Protein AF-A0A5B0MHY5-F1 (afdb_monomer)

Sequence (215 aa):
MDPQNVPILTKAEKVIQICDAIHHLQMTPKKFINAFLTNADPQIAYKRRFWGTSTGWSSTHGIIQAVKAEVARTRDGADRWGQLIENESVEILLSQSPPRGNFPLGSFHSSRTVQPSFFDPKAVSERDKALTKNHMPFLFNLIKRMLVRVEAPNELDEDGPVEPTIADPEQDHILNMDNVTYVADRNSAFSIQIHKACFSFGFVQVEANHQQPVS

pLDDT: mean 75.69, std 24.14, range [30.67, 97.88]

Organism: NCBI:txid56615

Structure (mmCIF, N/CA/C/O backbone):
data_AF-A0A5B0MHY5-F1
#
_entry.id   AF-A0A5B0MHY5-F1
#
loop_
_atom_site.group_PDB
_atom_site.id
_atom_site.type_symbol
_atom_site.label_atom_id
_atom_site.label_alt_id
_atom_site.label_comp_id
_atom_site.label_asym_id
_atom_site.label_entity_id
_atom_site.label_seq_id
_atom_site.pdbx_PDB_ins_code
_atom_site.Cartn_x
_atom_site.Cartn_y
_atom_site.Cartn_z
_atom_site.occupancy
_atom_site.B_iso_or_equiv
_atom_site.auth_seq_id
_atom_site.auth_comp_id
_atom_site.auth_asym_id
_atom_site.auth_atom_id
_atom_site.pdbx_PDB_model_num
ATOM 1 N N . MET A 1 1 ? -43.015 21.346 18.274 1.00 42.78 1 MET A N 1
ATOM 2 C CA . MET A 1 1 ? -41.877 20.412 18.372 1.00 42.78 1 MET A CA 1
ATOM 3 C C . MET A 1 1 ? -40.656 21.178 17.919 1.00 42.78 1 MET A C 1
ATOM 5 O O . MET A 1 1 ? -40.655 21.662 16.796 1.00 42.78 1 MET A O 1
ATOM 9 N N . ASP A 1 2 ? -39.729 21.403 18.841 1.00 36.72 2 ASP A N 1
ATOM 10 C CA . ASP A 1 2 ? -38.559 22.264 18.658 1.00 36.72 2 ASP A CA 1
ATOM 11 C C . ASP A 1 2 ? -37.582 21.644 17.639 1.00 36.72 2 ASP A C 1
ATOM 13 O O . ASP A 1 2 ? -37.350 20.428 17.703 1.00 36.72 2 ASP A O 1
ATOM 17 N N . PRO A 1 3 ? -37.005 22.404 16.693 1.00 49.47 3 PRO A N 1
ATOM 18 C CA . PRO A 1 3 ? -36.058 21.859 15.741 1.00 49.47 3 PRO A CA 1
ATOM 19 C C . PRO A 1 3 ? -34.705 21.644 16.431 1.00 49.47 3 PRO A C 1
ATOM 21 O O . PRO A 1 3 ? -33.900 22.554 16.580 1.00 49.47 3 PRO A O 1
ATOM 24 N N . GLN A 1 4 ? -34.449 20.383 16.775 1.00 51.78 4 GLN A N 1
ATOM 25 C CA . GLN A 1 4 ? -33.119 19.770 16.756 1.00 51.78 4 GLN A CA 1
ATOM 26 C C . GLN A 1 4 ? -32.087 20.289 17.771 1.00 51.78 4 GLN A C 1
ATOM 28 O O . GLN A 1 4 ? -31.016 20.778 17.419 1.00 51.78 4 GLN A O 1
ATOM 33 N N . ASN A 1 5 ? -32.321 19.971 19.043 1.00 55.66 5 ASN A N 1
ATOM 34 C CA . ASN A 1 5 ? -31.232 19.692 19.980 1.00 55.66 5 ASN A CA 1
ATOM 35 C C . ASN A 1 5 ? -30.630 18.307 19.654 1.00 55.66 5 ASN A C 1
ATOM 37 O O . ASN A 1 5 ? -30.902 17.324 20.342 1.00 55.66 5 ASN A O 1
ATOM 41 N N . VAL A 1 6 ? -29.900 18.187 18.538 1.00 63.22 6 VAL A N 1
ATOM 42 C CA . VAL A 1 6 ? -29.117 16.974 18.255 1.00 63.22 6 VAL A CA 1
ATOM 43 C C . VAL A 1 6 ? -27.929 16.984 19.217 1.00 63.22 6 VAL A C 1
ATOM 45 O O . VAL A 1 6 ? -27.140 17.931 19.160 1.00 63.22 6 VAL A O 1
ATOM 48 N N . PRO A 1 7 ? -27.764 15.973 20.089 1.00 72.44 7 PRO A N 1
ATOM 49 C CA . PRO A 1 7 ? -26.628 15.921 20.997 1.00 72.44 7 PRO A CA 1
ATOM 50 C C . PRO A 1 7 ? -25.321 16.021 20.208 1.00 72.44 7 PRO A C 1
ATOM 52 O O . PRO A 1 7 ? -25.081 15.237 19.283 1.00 72.44 7 PRO A O 1
ATOM 55 N N . ILE A 1 8 ? -24.472 16.990 20.558 1.00 82.12 8 ILE A N 1
ATOM 56 C CA . ILE A 1 8 ? -23.132 17.102 19.979 1.00 82.12 8 ILE A CA 1
ATOM 57 C C . ILE A 1 8 ? -22.302 15.950 20.542 1.00 82.12 8 ILE A C 1
ATOM 59 O O . ILE A 1 8 ? -21.682 16.063 21.593 1.00 82.12 8 ILE A O 1
ATOM 63 N N . LEU A 1 9 ? -22.317 14.823 19.836 1.00 87.12 9 LEU A N 1
ATOM 64 C CA . LEU A 1 9 ? -21.518 13.658 20.190 1.00 87.12 9 LEU A CA 1
ATOM 65 C C . LEU A 1 9 ? -20.032 13.962 19.988 1.00 87.12 9 LEU A C 1
ATOM 67 O O . LEU A 1 9 ? -19.601 14.412 18.914 1.00 87.12 9 LEU A O 1
ATOM 71 N N . THR A 1 10 ? -19.237 13.638 21.000 1.00 94.81 10 THR A N 1
ATOM 72 C CA . THR A 1 10 ? -17.782 13.567 20.907 1.00 94.81 10 THR A CA 1
ATOM 73 C C . THR A 1 10 ? -17.363 12.520 19.871 1.00 94.81 10 THR A C 1
ATOM 75 O O . THR A 1 10 ? -18.120 11.629 19.475 1.00 94.81 10 THR A O 1
ATOM 78 N N . LYS A 1 11 ? -16.109 12.594 19.412 1.00 92.25 11 LYS A N 1
ATOM 79 C CA . LYS A 1 11 ? -15.563 11.598 18.477 1.00 92.25 11 LYS A CA 1
ATOM 80 C C . LYS A 1 11 ? -15.622 10.178 19.056 1.00 92.25 11 LYS A C 1
ATOM 82 O O . LYS A 1 11 ? -15.919 9.248 18.314 1.00 92.25 11 LYS A O 1
ATOM 87 N N . ALA A 1 12 ? -15.355 10.024 20.353 1.00 94.94 12 ALA A N 1
ATOM 88 C CA . ALA A 1 12 ? -15.387 8.731 21.028 1.00 94.94 12 ALA A CA 1
ATOM 89 C C . ALA A 1 12 ? -16.802 8.139 21.036 1.00 94.94 12 ALA A C 1
ATOM 91 O O . ALA A 1 12 ? -16.979 6.997 20.624 1.00 94.94 12 ALA A O 1
ATOM 92 N N . GLU A 1 13 ? -17.813 8.931 21.396 1.00 96.38 13 GLU A N 1
ATOM 93 C CA . GLU A 1 13 ? -19.206 8.466 21.421 1.00 96.38 13 GLU A CA 1
ATOM 94 C C . GLU A 1 13 ? -19.704 8.076 20.026 1.00 96.38 13 GLU A C 1
ATOM 96 O O . GLU A 1 13 ? -20.357 7.047 19.877 1.00 96.38 13 GLU A O 1
ATOM 101 N N . LYS A 1 14 ? -19.332 8.831 18.980 1.00 95.81 14 LYS A N 1
ATOM 102 C CA . LYS A 1 14 ? -19.642 8.455 17.588 1.00 95.81 14 LYS A CA 1
ATOM 103 C C . LYS A 1 14 ? -19.038 7.101 17.215 1.00 95.81 14 LYS A C 1
ATOM 105 O O . LYS A 1 14 ? -19.706 6.289 16.585 1.00 95.81 14 LYS A O 1
ATOM 110 N N . VAL A 1 15 ? -17.778 6.859 17.583 1.00 96.19 15 VAL A N 1
ATOM 111 C CA . VAL A 1 15 ? -17.099 5.585 17.296 1.00 96.19 15 VAL A CA 1
ATOM 112 C C . VAL A 1 15 ? -17.746 4.437 18.068 1.00 96.19 15 VAL A C 1
ATOM 114 O O . VAL A 1 15 ? -17.985 3.391 17.472 1.00 96.19 15 VAL A O 1
ATOM 117 N N . ILE A 1 16 ? -18.077 4.637 19.347 1.00 96.69 16 ILE A N 1
ATOM 118 C CA . ILE A 1 16 ? -18.764 3.635 20.176 1.00 96.69 16 ILE A CA 1
ATOM 119 C C . ILE A 1 16 ? -20.112 3.265 19.551 1.00 96.69 16 ILE A C 1
ATOM 121 O O . ILE A 1 16 ? -20.336 2.093 19.274 1.00 96.69 16 ILE A O 1
ATOM 125 N N . GLN A 1 17 ? -20.944 4.248 19.192 1.00 96.75 17 GLN A N 1
ATOM 126 C CA . GLN A 1 17 ? -22.241 3.981 18.556 1.00 96.75 17 GLN A CA 1
ATOM 127 C C . GLN A 1 17 ? -22.116 3.209 17.234 1.00 96.75 17 GLN A C 1
ATOM 129 O O . GLN A 1 17 ? -22.929 2.333 16.943 1.00 96.75 17 GLN A O 1
ATOM 134 N N . ILE A 1 18 ? -21.094 3.505 16.423 1.00 96.75 18 ILE A N 1
ATOM 135 C CA . ILE A 1 18 ? -20.828 2.752 15.188 1.00 96.75 18 ILE A CA 1
ATOM 136 C C . ILE A 1 18 ? -20.417 1.310 15.512 1.00 96.75 18 ILE A C 1
ATOM 138 O O . ILE A 1 18 ? -20.892 0.381 14.860 1.00 96.75 18 ILE A O 1
ATOM 142 N N . CYS A 1 19 ? -19.552 1.106 16.508 1.00 97.06 19 CYS A N 1
ATOM 143 C CA . CYS A 1 19 ? -19.157 -0.227 16.957 1.00 97.06 19 CYS A CA 1
ATOM 144 C C . CYS A 1 19 ? -20.355 -1.030 17.480 1.00 97.06 19 CYS A C 1
ATOM 146 O O . CYS A 1 19 ? -20.483 -2.201 17.125 1.00 97.06 19 CYS A O 1
ATOM 148 N N . ASP A 1 20 ? -21.250 -0.400 18.239 1.00 97.50 20 ASP A N 1
ATOM 149 C CA . ASP A 1 20 ? -22.471 -1.028 18.745 1.00 97.50 20 ASP A CA 1
ATOM 150 C C . ASP A 1 20 ? -23.390 -1.435 17.588 1.00 97.50 20 ASP A C 1
ATOM 152 O O . ASP A 1 20 ? -23.856 -2.572 17.532 1.00 97.50 20 ASP A O 1
ATOM 156 N N . ALA A 1 21 ? -23.579 -0.562 16.593 1.00 97.81 21 ALA A N 1
ATOM 157 C CA . ALA A 1 21 ? -24.349 -0.888 15.394 1.00 97.81 21 ALA A CA 1
ATOM 158 C C . ALA A 1 21 ? -23.740 -2.066 14.607 1.00 97.81 21 ALA A C 1
ATOM 160 O O . ALA A 1 21 ? -24.462 -2.973 14.191 1.00 97.81 21 ALA A O 1
ATOM 161 N N . ILE A 1 22 ? -22.412 -2.095 14.438 1.00 97.56 22 ILE A N 1
ATOM 162 C CA . ILE A 1 22 ? -21.692 -3.220 13.813 1.00 97.56 22 ILE A CA 1
ATOM 163 C C . ILE A 1 22 ? -21.923 -4.512 14.609 1.00 97.56 22 ILE A C 1
ATOM 165 O O . ILE A 1 22 ? -22.160 -5.567 14.015 1.00 97.56 22 ILE A O 1
ATOM 169 N N . HIS A 1 23 ? -21.880 -4.433 15.939 1.00 96.75 23 HIS A N 1
ATOM 170 C CA . HIS A 1 23 ? -22.085 -5.577 16.819 1.00 96.75 23 HIS A CA 1
ATOM 171 C C . HIS A 1 23 ? -23.524 -6.106 16.761 1.00 96.75 23 HIS A C 1
ATOM 173 O O . HIS A 1 23 ? -23.725 -7.313 16.634 1.00 96.75 23 HIS A O 1
ATOM 179 N N . HIS A 1 24 ? -24.527 -5.223 16.760 1.00 97.69 24 HIS A N 1
ATOM 180 C CA . HIS A 1 24 ? -25.936 -5.597 16.597 1.00 97.69 24 HIS A CA 1
ATOM 181 C C . HIS A 1 24 ? -26.207 -6.315 15.268 1.00 97.69 24 HIS A C 1
ATOM 183 O O . HIS A 1 24 ? -27.053 -7.206 15.213 1.00 97.69 24 HIS A O 1
ATOM 189 N N . LEU A 1 25 ? -25.444 -5.992 14.219 1.00 97.38 25 LEU A N 1
ATOM 190 C CA . LEU A 1 25 ? -25.463 -6.686 12.927 1.00 97.38 25 LEU A CA 1
ATOM 191 C C . LEU A 1 25 ? -24.625 -7.981 12.910 1.00 97.38 25 LEU A C 1
ATOM 193 O O . LEU A 1 25 ? -24.360 -8.524 11.839 1.00 97.38 25 LEU A O 1
ATOM 197 N N . GLN A 1 26 ? -24.201 -8.489 14.073 1.00 96.75 26 GLN A N 1
ATOM 198 C CA . GLN A 1 26 ? -23.402 -9.714 14.229 1.00 96.75 26 GLN A CA 1
ATOM 199 C C . GLN A 1 26 ? -22.047 -9.663 13.497 1.00 96.75 26 GLN A C 1
ATOM 201 O O . GLN A 1 26 ? -21.484 -10.684 13.088 1.00 96.75 26 GLN A O 1
ATOM 206 N N . MET A 1 27 ? -21.487 -8.461 13.339 1.00 97.06 27 MET A N 1
ATOM 207 C CA . MET A 1 27 ? -20.167 -8.242 12.757 1.00 97.06 27 MET A CA 1
ATOM 208 C C . MET A 1 27 ? -19.166 -7.778 13.820 1.00 97.06 27 MET A C 1
ATOM 210 O O . MET A 1 27 ? -19.513 -7.322 14.906 1.00 97.06 27 MET A O 1
ATOM 214 N N . THR A 1 28 ? -17.879 -7.889 13.493 1.00 96.56 28 THR A N 1
ATOM 215 C CA . THR A 1 28 ? -16.803 -7.222 14.237 1.00 96.56 28 THR A CA 1
ATOM 216 C C . THR A 1 28 ? -16.276 -6.049 13.412 1.00 96.56 28 THR A C 1
ATOM 218 O O . THR A 1 28 ? -16.392 -6.089 12.182 1.00 96.56 28 THR A O 1
ATOM 221 N N . PRO A 1 29 ? -15.622 -5.041 14.021 1.00 96.06 29 PRO A N 1
ATOM 222 C CA . PRO A 1 29 ? -15.024 -3.939 13.267 1.00 96.06 29 PRO A CA 1
ATOM 223 C C . PRO A 1 29 ? -14.077 -4.409 12.150 1.00 96.06 29 PRO A C 1
ATOM 225 O O . PRO A 1 29 ? -14.146 -3.908 11.031 1.00 96.06 29 PRO A O 1
ATOM 228 N N . LYS A 1 30 ? -13.257 -5.443 12.402 1.00 95.81 30 LYS A N 1
ATOM 229 C CA . LYS A 1 30 ? -12.376 -6.037 11.378 1.00 95.81 30 LYS A CA 1
ATOM 230 C C . LYS A 1 30 ? -13.166 -6.673 10.227 1.00 95.81 30 LYS A C 1
ATOM 232 O O . LYS A 1 30 ? -12.836 -6.434 9.069 1.00 95.81 30 LYS A O 1
ATOM 237 N N . LYS A 1 31 ? -14.222 -7.447 10.527 1.00 97.38 31 LYS A N 1
ATOM 238 C CA . LYS A 1 31 ? -15.094 -8.044 9.495 1.00 97.38 31 LYS A CA 1
ATOM 239 C C . LYS A 1 31 ? -15.781 -6.964 8.659 1.00 97.38 31 LYS A C 1
ATOM 241 O O . LYS A 1 31 ? -15.842 -7.100 7.441 1.00 97.38 31 LYS A O 1
ATOM 246 N N . PHE A 1 32 ? -16.258 -5.897 9.301 1.00 97.12 32 PHE A N 1
ATOM 247 C CA . PHE A 1 32 ? -16.869 -4.760 8.618 1.00 97.12 32 PHE A CA 1
ATOM 248 C C . PHE A 1 32 ? -15.881 -4.072 7.671 1.00 97.12 32 PHE A C 1
ATOM 250 O O . PHE A 1 32 ? -16.195 -3.925 6.495 1.00 97.12 32 PHE A O 1
ATOM 257 N N . ILE A 1 33 ? -14.680 -3.712 8.142 1.00 96.06 33 ILE A N 1
ATOM 258 C CA . ILE A 1 33 ? -13.659 -3.056 7.306 1.00 96.06 33 ILE A CA 1
ATOM 259 C C . ILE A 1 33 ? -13.300 -3.939 6.105 1.00 96.06 33 ILE A C 1
ATOM 261 O O . ILE A 1 33 ? -13.298 -3.456 4.974 1.00 96.06 33 ILE A O 1
ATOM 265 N N . ASN A 1 34 ? -13.064 -5.237 6.324 1.00 96.69 34 ASN A N 1
ATOM 266 C CA . ASN A 1 34 ? -12.751 -6.164 5.238 1.00 96.69 34 ASN A CA 1
ATOM 267 C C . ASN A 1 34 ? -13.885 -6.240 4.201 1.00 96.69 34 ASN A C 1
ATOM 269 O O . ASN A 1 34 ? -13.635 -6.125 3.003 1.00 96.69 34 ASN A O 1
ATOM 273 N N . ALA A 1 35 ? -15.138 -6.374 4.648 1.00 96.56 35 ALA A N 1
ATOM 274 C CA . ALA A 1 35 ? -16.298 -6.395 3.759 1.00 96.56 35 ALA A CA 1
ATOM 275 C C . ALA A 1 35 ? -16.476 -5.063 3.011 1.00 96.56 35 ALA A C 1
ATOM 277 O O . ALA A 1 35 ? -16.726 -5.062 1.809 1.00 96.56 35 ALA A O 1
ATOM 278 N N . PHE A 1 36 ? -16.292 -3.925 3.683 1.00 96.19 36 PHE A N 1
ATOM 279 C CA . PHE A 1 36 ? -16.394 -2.599 3.071 1.00 96.19 36 PHE A CA 1
ATOM 280 C C . PHE A 1 36 ? -15.374 -2.401 1.935 1.00 96.19 36 PHE A C 1
ATOM 282 O O . PHE A 1 36 ? -15.699 -1.816 0.897 1.00 96.19 36 PHE A O 1
ATOM 289 N N . LEU A 1 37 ? -14.156 -2.923 2.103 1.00 95.69 37 LEU A N 1
ATOM 290 C CA . LEU A 1 37 ? -13.075 -2.787 1.124 1.00 95.69 37 LEU A CA 1
ATOM 291 C C . LEU A 1 37 ? -13.165 -3.772 -0.046 1.00 95.69 37 LEU A C 1
ATOM 293 O O . LEU A 1 37 ? -12.735 -3.431 -1.145 1.00 95.69 37 LEU A O 1
ATOM 297 N N . THR A 1 38 ? -13.746 -4.955 0.160 1.00 96.12 38 THR A N 1
ATOM 298 C CA . THR A 1 38 ? -13.718 -6.049 -0.831 1.00 96.12 38 THR A CA 1
ATOM 299 C C . THR A 1 38 ? -15.051 -6.294 -1.544 1.00 96.12 38 THR A C 1
ATOM 301 O O . THR A 1 38 ? -15.058 -6.838 -2.644 1.00 96.12 38 THR A O 1
ATOM 304 N N . ASN A 1 39 ? -16.188 -5.882 -0.972 1.00 95.94 39 ASN A N 1
ATOM 305 C CA . ASN A 1 39 ? -17.508 -6.208 -1.520 1.00 95.94 39 ASN A CA 1
ATOM 306 C C . ASN A 1 39 ? -17.798 -5.467 -2.843 1.00 95.94 39 ASN A C 1
ATOM 308 O O . ASN A 1 39 ? -17.655 -4.247 -2.930 1.00 95.94 39 ASN A O 1
ATOM 312 N N . ALA A 1 40 ? -18.233 -6.187 -3.878 1.00 95.12 40 ALA A N 1
ATOM 313 C CA . ALA A 1 40 ? -18.484 -5.646 -5.216 1.00 95.12 40 ALA A CA 1
ATOM 314 C C . ALA A 1 40 ? -19.815 -4.876 -5.375 1.00 95.12 40 ALA A C 1
ATOM 316 O O . ALA A 1 40 ? -20.053 -4.322 -6.445 1.00 95.12 40 ALA A O 1
ATOM 317 N N . ASP A 1 41 ? -20.662 -4.811 -4.341 1.00 97.88 41 ASP A N 1
ATOM 318 C CA . ASP A 1 41 ? -21.927 -4.072 -4.371 1.00 97.88 41 ASP A CA 1
ATOM 319 C C . ASP A 1 41 ? -21.715 -2.608 -4.825 1.00 97.88 41 ASP A C 1
ATOM 321 O O . ASP A 1 41 ? -20.840 -1.922 -4.277 1.00 97.88 41 ASP A O 1
ATOM 325 N N . PRO A 1 42 ? -22.503 -2.093 -5.792 1.00 97.06 42 PRO A N 1
ATOM 326 C CA . PRO A 1 42 ? -22.299 -0.760 -6.355 1.00 97.06 42 PRO A CA 1
ATOM 327 C C . PRO A 1 42 ? -22.350 0.379 -5.331 1.00 97.06 42 PRO A C 1
ATOM 329 O O . PRO A 1 42 ? -21.601 1.348 -5.462 1.00 97.06 42 PRO A O 1
ATOM 332 N N . GLN A 1 43 ? -23.190 0.281 -4.296 1.00 96.81 43 GLN A N 1
ATOM 333 C CA . GLN A 1 43 ? -23.295 1.314 -3.261 1.00 96.81 43 GLN A CA 1
ATOM 334 C C . GLN A 1 43 ? -22.046 1.330 -2.378 1.00 96.81 43 GLN A C 1
ATOM 336 O O . GLN A 1 43 ? -21.556 2.400 -2.004 1.00 96.81 43 GLN A O 1
ATOM 341 N N . ILE A 1 44 ? -21.496 0.155 -2.070 1.00 95.81 44 ILE A N 1
ATOM 342 C CA . ILE A 1 44 ? -20.256 0.031 -1.296 1.00 95.81 44 ILE A CA 1
ATOM 343 C C . ILE A 1 44 ? -19.057 0.468 -2.149 1.00 95.81 44 ILE A C 1
ATOM 345 O O . ILE A 1 44 ? -18.242 1.276 -1.695 1.00 95.81 44 ILE A O 1
ATOM 349 N N . ALA A 1 45 ? -18.985 0.022 -3.407 1.00 95.19 45 ALA A N 1
ATOM 350 C CA . ALA A 1 45 ? -17.954 0.422 -4.364 1.00 95.19 45 ALA A CA 1
ATOM 351 C C . ALA A 1 45 ? -17.911 1.942 -4.546 1.00 95.19 45 ALA A C 1
ATOM 353 O O . ALA A 1 45 ? -16.846 2.558 -4.447 1.00 95.19 45 ALA A O 1
ATOM 354 N N . TYR A 1 46 ? -19.081 2.565 -4.698 1.00 95.56 46 TYR A N 1
ATOM 355 C CA . TYR A 1 46 ? -19.211 4.014 -4.778 1.00 95.56 46 TYR A CA 1
ATOM 356 C C . TYR A 1 46 ? -18.658 4.712 -3.528 1.00 95.56 46 TYR A C 1
ATOM 358 O O . TYR A 1 46 ? -17.976 5.726 -3.661 1.00 95.56 46 TYR A O 1
ATOM 366 N N . LYS A 1 47 ? -18.887 4.183 -2.318 1.00 93.38 47 LYS A N 1
ATOM 367 C CA . LYS A 1 47 ? -18.371 4.775 -1.067 1.00 93.38 47 LYS A CA 1
ATOM 368 C C . LYS A 1 47 ? -16.850 4.656 -0.921 1.00 93.38 47 LYS A C 1
ATOM 370 O O . LYS A 1 47 ? -16.239 5.566 -0.365 1.00 93.38 47 LYS A O 1
ATOM 375 N N . ARG A 1 48 ? -16.219 3.593 -1.436 1.00 93.94 48 ARG A N 1
ATOM 376 C CA . ARG A 1 48 ? -14.750 3.420 -1.380 1.00 93.94 48 ARG A CA 1
ATOM 377 C C . ARG A 1 48 ? -13.986 3.987 -2.581 1.00 93.94 48 ARG A C 1
ATOM 379 O O . ARG A 1 48 ? -12.760 3.985 -2.567 1.00 93.94 48 ARG A O 1
ATOM 386 N N . ARG A 1 49 ? -14.674 4.508 -3.604 1.00 94.44 49 ARG A N 1
ATOM 387 C CA . ARG A 1 49 ? -14.070 4.918 -4.890 1.00 94.44 49 ARG A CA 1
ATOM 388 C C . ARG A 1 49 ? -12.897 5.898 -4.791 1.00 94.44 49 ARG A C 1
ATOM 390 O O . ARG A 1 49 ? -12.076 5.956 -5.696 1.00 94.44 49 ARG A O 1
ATOM 397 N N . PHE A 1 50 ? -12.814 6.670 -3.707 1.00 93.25 50 PHE A N 1
ATOM 398 C CA . PHE A 1 50 ? -11.768 7.674 -3.524 1.00 93.25 50 PHE A CA 1
ATOM 399 C C . PHE A 1 50 ? -10.507 7.165 -2.813 1.00 93.25 50 PHE A C 1
ATOM 401 O O . PHE A 1 50 ? -9.520 7.896 -2.801 1.00 93.25 50 PHE A O 1
ATOM 408 N N . TRP A 1 51 ? -10.487 5.936 -2.279 1.00 94.12 51 TRP A N 1
ATOM 409 C CA . TRP A 1 51 ? -9.364 5.423 -1.474 1.00 94.12 51 TRP A CA 1
ATOM 410 C C . TRP A 1 51 ? -8.013 5.464 -2.214 1.00 94.12 51 TRP A C 1
ATOM 412 O O . TRP A 1 51 ? -6.999 5.841 -1.6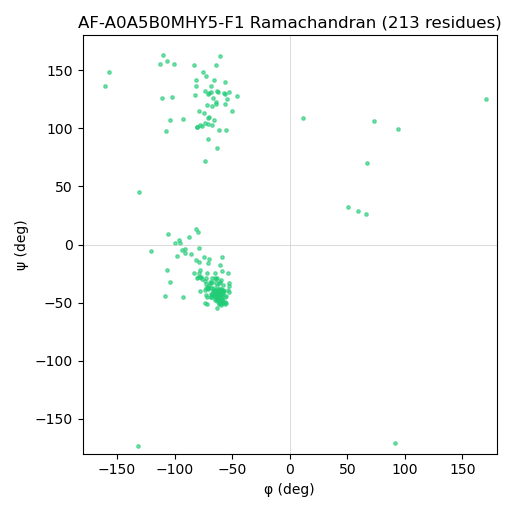36 1.00 94.12 51 TRP A O 1
ATOM 422 N N . GLY A 1 52 ? -8.006 5.136 -3.512 1.00 92.44 52 GLY A N 1
ATOM 423 C CA . GLY A 1 52 ? -6.802 5.152 -4.358 1.00 92.44 52 GLY A CA 1
ATOM 424 C C . GLY A 1 52 ? -6.601 6.427 -5.187 1.00 92.44 52 GLY A C 1
ATOM 425 O O . GLY A 1 52 ? -5.695 6.480 -6.010 1.00 92.44 52 GLY A O 1
ATOM 426 N N . THR A 1 53 ? -7.458 7.440 -5.032 1.00 95.31 53 THR A N 1
ATOM 427 C CA . THR A 1 53 ? -7.363 8.683 -5.825 1.00 95.31 53 THR A CA 1
ATOM 428 C C . THR A 1 53 ? -6.355 9.648 -5.218 1.00 95.31 53 THR A C 1
ATOM 430 O O . THR A 1 53 ? -6.161 9.641 -4.008 1.00 95.31 53 THR A O 1
ATOM 433 N N . SER A 1 54 ? -5.769 10.544 -6.015 1.00 92.88 54 SER A N 1
ATOM 434 C CA . SER A 1 54 ? -4.827 11.558 -5.508 1.00 92.88 54 SER A CA 1
ATOM 435 C C . SER A 1 54 ? -5.407 12.392 -4.357 1.00 92.88 54 SER A C 1
ATOM 437 O O . SER A 1 54 ? -4.721 12.648 -3.372 1.00 92.88 54 SER A O 1
ATOM 439 N N . THR A 1 55 ? -6.690 12.756 -4.436 1.00 91.81 55 THR A N 1
ATOM 440 C CA . THR A 1 55 ? -7.397 13.522 -3.398 1.00 91.81 55 THR A CA 1
ATOM 441 C C . THR A 1 55 ? -7.725 12.705 -2.147 1.00 91.81 55 THR A C 1
ATOM 443 O O . THR A 1 55 ? -7.780 13.264 -1.056 1.00 91.81 55 THR A O 1
ATOM 446 N N . GLY A 1 56 ? -7.967 11.396 -2.281 1.00 93.94 56 GLY A N 1
ATOM 447 C CA . GLY A 1 56 ? -8.317 10.516 -1.156 1.00 93.94 56 GLY A CA 1
ATOM 448 C C . GLY A 1 56 ? -7.145 9.716 -0.579 1.00 93.94 56 GLY A C 1
ATOM 449 O O . GLY A 1 56 ? -7.272 9.121 0.492 1.00 93.94 56 GLY A O 1
ATOM 450 N N . TRP A 1 57 ? -5.991 9.717 -1.246 1.00 95.50 57 TRP A N 1
ATOM 451 C CA . TRP A 1 57 ? -4.818 8.961 -0.819 1.00 95.50 57 TRP A CA 1
ATOM 452 C C . TRP A 1 57 ? -4.303 9.425 0.542 1.00 95.50 57 TRP A C 1
ATOM 454 O O . TRP A 1 57 ? -3.999 8.590 1.385 1.00 95.50 57 TRP A O 1
ATOM 464 N N . SER A 1 58 ? -4.259 10.734 0.808 1.00 95.12 58 SER A N 1
ATOM 465 C CA . SER A 1 58 ? -3.729 11.263 2.074 1.00 95.12 58 SER A CA 1
ATOM 466 C C . SER A 1 58 ? -4.504 10.767 3.301 1.00 95.12 58 SER A C 1
ATOM 468 O O . SER A 1 58 ? -3.900 10.386 4.303 1.00 95.12 58 SER A O 1
ATOM 470 N N . SER A 1 59 ? -5.838 10.718 3.231 1.00 95.12 59 SER A N 1
ATOM 471 C CA . SER A 1 59 ? -6.663 10.188 4.325 1.00 95.12 59 SER A CA 1
ATOM 472 C C . SER A 1 59 ? -6.570 8.664 4.423 1.00 95.12 59 SER A C 1
ATOM 474 O O . SER A 1 59 ? -6.482 8.128 5.527 1.00 95.12 59 SER A O 1
ATOM 476 N N . THR A 1 60 ? -6.501 7.969 3.285 1.00 96.56 60 THR A N 1
ATOM 477 C CA . THR A 1 60 ? -6.278 6.514 3.229 1.00 96.56 60 THR A CA 1
ATOM 478 C C . THR A 1 60 ? -4.929 6.128 3.835 1.00 96.56 60 THR A C 1
ATOM 480 O O . THR A 1 60 ? -4.850 5.205 4.643 1.00 96.56 60 THR A O 1
ATOM 483 N N . HIS A 1 61 ? -3.875 6.889 3.537 1.00 96.19 61 HIS A N 1
ATOM 484 C CA . HIS A 1 61 ? -2.559 6.735 4.144 1.00 96.19 61 HIS A CA 1
ATOM 485 C C . HIS A 1 61 ? -2.622 6.903 5.666 1.00 96.19 61 HIS A C 1
ATOM 487 O O . HIS A 1 61 ? -2.022 6.114 6.392 1.00 96.19 61 HIS A O 1
ATOM 493 N N . GLY A 1 62 ? -3.403 7.869 6.163 1.00 97.56 62 GLY A N 1
ATOM 494 C CA . GLY A 1 62 ? -3.658 8.032 7.596 1.00 97.56 62 GLY A CA 1
ATOM 495 C C . GLY A 1 62 ? -4.279 6.789 8.247 1.00 97.56 62 GLY A C 1
ATOM 496 O O . GLY A 1 62 ? -3.864 6.400 9.337 1.00 97.56 62 GLY A O 1
ATOM 497 N N . ILE A 1 63 ? -5.216 6.119 7.565 1.00 96.56 63 ILE A N 1
ATOM 498 C CA . ILE A 1 63 ? -5.799 4.850 8.036 1.00 96.56 63 ILE A CA 1
ATOM 499 C C . ILE A 1 63 ? -4.733 3.747 8.071 1.00 96.56 63 ILE A C 1
ATOM 501 O O . ILE A 1 63 ? -4.617 3.055 9.079 1.00 96.56 63 ILE A O 1
ATOM 505 N N . ILE A 1 64 ? -3.923 3.606 7.016 1.00 97.25 64 ILE A N 1
ATOM 506 C CA . ILE A 1 64 ? -2.844 2.603 6.953 1.00 97.25 64 ILE A CA 1
ATOM 507 C C . ILE A 1 64 ? -1.833 2.816 8.091 1.00 97.25 64 ILE A C 1
ATOM 509 O O . ILE A 1 64 ? -1.436 1.852 8.744 1.00 97.25 64 ILE A O 1
ATOM 513 N N . GLN A 1 65 ? -1.458 4.065 8.387 1.00 97.62 65 GLN A N 1
ATOM 514 C CA . GLN A 1 65 ? -0.566 4.383 9.509 1.00 97.62 65 GLN A CA 1
ATOM 515 C C . GLN A 1 65 ? -1.201 4.073 10.868 1.00 97.62 65 GLN A C 1
ATOM 517 O O . GLN A 1 65 ? -0.520 3.549 11.745 1.00 97.62 65 GLN A O 1
ATOM 522 N N . ALA A 1 66 ? -2.497 4.345 11.046 1.00 97.56 66 ALA A N 1
ATOM 523 C CA . ALA A 1 66 ? -3.207 3.982 12.272 1.00 97.56 66 ALA A CA 1
ATOM 524 C C . ALA A 1 66 ? -3.259 2.456 12.467 1.00 97.56 66 ALA A C 1
ATOM 526 O O . ALA A 1 66 ? -3.032 1.970 13.573 1.00 97.56 66 ALA A O 1
ATOM 527 N N . VAL A 1 67 ? -3.481 1.693 11.389 1.00 96.81 67 VAL A N 1
ATOM 528 C CA . VAL A 1 67 ? -3.417 0.223 11.414 1.00 96.81 67 VAL A CA 1
ATOM 529 C C . VAL A 1 67 ? -2.013 -0.253 11.777 1.00 96.81 67 VAL A C 1
ATOM 531 O O . VAL A 1 67 ? -1.876 -1.084 12.672 1.00 96.81 67 VAL A O 1
ATOM 534 N N . LYS A 1 68 ? -0.970 0.296 11.140 1.00 97.19 68 LYS A N 1
ATOM 535 C CA . LYS A 1 68 ? 0.427 -0.011 11.475 1.00 97.19 68 LYS A CA 1
ATOM 536 C C . LYS A 1 68 ? 0.709 0.241 12.953 1.00 97.19 68 LYS A C 1
ATOM 538 O O . LYS A 1 68 ? 1.267 -0.629 13.612 1.00 97.19 68 LYS A O 1
ATOM 543 N N . ALA A 1 69 ? 0.340 1.417 13.460 1.00 97.69 69 ALA A N 1
ATOM 544 C CA . ALA A 1 69 ? 0.588 1.807 14.842 1.00 97.69 69 ALA A CA 1
ATOM 545 C C . ALA A 1 69 ? -0.077 0.844 15.833 1.00 97.69 69 ALA A C 1
ATOM 547 O O . ALA A 1 69 ? 0.541 0.489 16.832 1.00 97.69 69 ALA A O 1
ATOM 548 N N . GLU A 1 70 ? -1.295 0.384 15.537 1.00 96.19 70 GLU A N 1
ATOM 549 C CA . GLU A 1 70 ? -2.012 -0.569 16.385 1.00 96.19 70 GLU A CA 1
ATOM 550 C C . GLU A 1 70 ? -1.416 -1.986 16.315 1.00 96.19 70 GLU A C 1
ATOM 552 O O . GLU A 1 70 ? -1.230 -2.635 17.343 1.00 96.19 70 GLU A O 1
ATOM 557 N N . VAL A 1 71 ? -1.064 -2.470 15.118 1.00 95.94 71 VAL A N 1
ATOM 558 C CA . VAL A 1 71 ? -0.466 -3.805 14.930 1.00 95.94 71 VAL A CA 1
ATOM 559 C C . VAL A 1 71 ? 0.933 -3.880 15.549 1.00 95.94 71 VAL A C 1
ATOM 561 O O . VAL A 1 71 ? 1.254 -4.844 16.242 1.00 95.94 71 VAL A O 1
ATOM 564 N N . ALA A 1 72 ? 1.750 -2.845 15.362 1.00 96.19 72 ALA A N 1
ATOM 565 C CA . ALA A 1 72 ? 3.136 -2.803 15.819 1.00 96.19 72 ALA A CA 1
ATOM 566 C C . ALA A 1 72 ? 3.297 -2.468 17.316 1.00 96.19 72 ALA A C 1
ATOM 568 O O . ALA A 1 72 ? 4.413 -2.222 17.768 1.00 96.19 72 ALA A O 1
ATOM 569 N N . ARG A 1 73 ? 2.214 -2.469 18.113 1.00 96.81 73 ARG A N 1
ATOM 570 C CA . ARG A 1 73 ? 2.298 -2.284 19.578 1.00 96.81 73 ARG A CA 1
ATOM 571 C C . ARG A 1 73 ? 3.031 -3.414 20.290 1.00 96.81 73 ARG A C 1
ATOM 573 O O . ARG A 1 73 ? 3.522 -3.224 21.399 1.00 96.81 73 ARG A O 1
ATOM 580 N N . THR A 1 74 ? 3.056 -4.595 19.682 1.00 97.25 74 THR A N 1
ATOM 581 C CA . THR A 1 74 ? 3.763 -5.766 20.202 1.00 97.25 74 THR A CA 1
ATOM 582 C C . THR A 1 74 ? 4.922 -6.116 19.286 1.00 97.25 74 THR A C 1
ATOM 584 O O . THR A 1 74 ? 4.881 -5.816 18.094 1.00 97.25 74 THR A O 1
ATOM 587 N N . ARG A 1 75 ? 5.937 -6.793 19.831 1.00 96.88 75 ARG A N 1
ATOM 588 C CA . ARG A 1 75 ? 7.079 -7.266 19.044 1.00 96.88 75 ARG A CA 1
ATOM 589 C C . ARG A 1 75 ? 6.646 -8.215 17.921 1.00 96.88 75 ARG A C 1
ATOM 591 O O . ARG A 1 75 ? 6.962 -7.948 16.773 1.00 96.88 75 ARG A O 1
ATOM 598 N N . ASP A 1 76 ? 5.848 -9.238 18.237 1.00 97.56 76 ASP A N 1
ATOM 599 C CA . ASP A 1 76 ? 5.315 -10.174 17.228 1.00 97.56 76 ASP A CA 1
ATOM 600 C C . ASP A 1 76 ? 4.506 -9.441 16.144 1.00 97.56 76 ASP A C 1
ATOM 602 O O . ASP A 1 76 ? 4.665 -9.701 14.954 1.00 97.56 76 ASP A O 1
ATOM 606 N N . GLY A 1 77 ? 3.685 -8.460 16.528 1.00 97.50 77 GLY A N 1
ATOM 607 C CA . GLY A 1 77 ? 2.950 -7.640 15.566 1.00 97.50 77 GLY A CA 1
ATOM 608 C C . GLY A 1 77 ? 3.853 -6.771 14.683 1.00 97.50 77 GLY A C 1
ATOM 609 O O . GLY A 1 77 ? 3.601 -6.652 13.484 1.00 97.50 77 GLY A O 1
ATOM 610 N N . ALA A 1 78 ? 4.921 -6.197 15.240 1.00 97.50 78 ALA A N 1
ATOM 611 C CA . ALA A 1 78 ? 5.910 -5.434 14.481 1.00 97.50 78 ALA A CA 1
ATOM 612 C C . ALA A 1 78 ? 6.683 -6.324 13.491 1.00 97.50 78 ALA A C 1
ATOM 614 O O . ALA A 1 78 ? 6.849 -5.932 12.336 1.00 97.50 78 ALA A O 1
ATOM 615 N N . ASP A 1 79 ? 7.068 -7.533 13.906 1.00 97.88 79 ASP A N 1
ATOM 616 C CA . ASP A 1 79 ? 7.746 -8.514 13.052 1.00 97.88 79 ASP A CA 1
ATOM 617 C C . ASP A 1 79 ? 6.838 -8.938 11.881 1.00 97.88 79 ASP A C 1
ATOM 619 O O . ASP A 1 79 ? 7.256 -8.924 10.722 1.00 97.88 79 ASP A O 1
ATOM 623 N N . ARG A 1 80 ? 5.551 -9.208 12.148 1.00 97.81 80 ARG A N 1
ATOM 624 C CA . ARG A 1 80 ? 4.545 -9.500 11.105 1.00 97.81 80 ARG A CA 1
ATOM 625 C C . ARG A 1 80 ? 4.325 -8.334 10.150 1.00 97.81 80 ARG A C 1
ATOM 627 O O . ARG A 1 80 ? 4.145 -8.550 8.954 1.00 97.81 80 ARG A O 1
ATOM 634 N N . TRP A 1 81 ? 4.323 -7.103 10.660 1.00 97.75 81 TRP A N 1
ATOM 635 C CA . TRP A 1 81 ? 4.252 -5.918 9.807 1.00 97.75 81 TRP A CA 1
ATOM 636 C C . TRP A 1 81 ? 5.480 -5.825 8.894 1.00 97.75 81 TRP A C 1
ATOM 638 O O . TRP A 1 81 ? 5.333 -5.535 7.710 1.00 97.75 81 TRP A O 1
ATOM 648 N N . GLY A 1 82 ? 6.677 -6.104 9.422 1.00 97.38 82 GLY A N 1
ATOM 649 C CA . GLY A 1 82 ? 7.911 -6.179 8.639 1.00 97.38 82 GLY A CA 1
ATOM 650 C C . GLY A 1 82 ? 7.813 -7.190 7.496 1.00 97.38 82 GLY A C 1
ATOM 651 O O . GLY A 1 82 ? 8.013 -6.816 6.343 1.00 97.38 82 GLY A O 1
ATOM 652 N N . GLN A 1 83 ? 7.399 -8.422 7.802 1.00 97.75 83 GLN A N 1
ATOM 653 C CA . GLN A 1 83 ? 7.198 -9.487 6.809 1.00 97.75 83 GLN A CA 1
ATOM 654 C C . GLN A 1 83 ? 6.167 -9.107 5.738 1.00 97.75 83 GLN A C 1
ATOM 656 O O . GLN A 1 83 ? 6.353 -9.399 4.560 1.00 97.75 83 GLN A O 1
ATOM 661 N N . LEU A 1 84 ? 5.084 -8.424 6.121 1.00 97.44 84 LEU A N 1
ATOM 662 C CA . LEU A 1 84 ? 4.096 -7.930 5.162 1.00 97.44 84 LEU A CA 1
ATOM 663 C C . LEU A 1 84 ? 4.721 -6.934 4.175 1.00 97.44 84 LEU A C 1
ATOM 665 O O . LEU A 1 84 ? 4.502 -7.051 2.974 1.00 97.44 84 LEU A O 1
ATOM 669 N N . ILE A 1 85 ? 5.514 -5.974 4.661 1.00 96.69 85 ILE A N 1
ATOM 670 C CA . ILE A 1 85 ? 6.186 -4.993 3.795 1.00 96.69 85 ILE A CA 1
ATOM 671 C C . ILE A 1 85 ? 7.235 -5.658 2.901 1.00 96.69 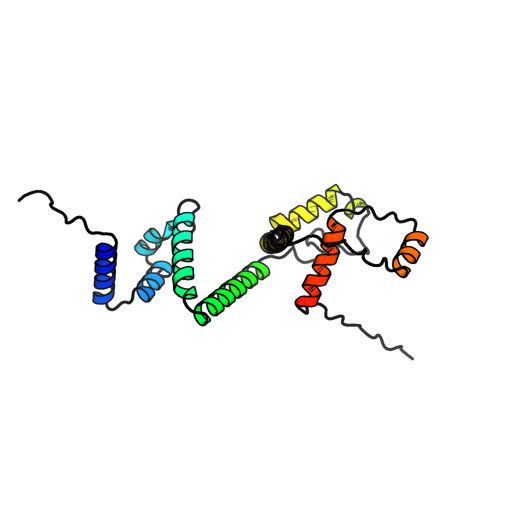85 ILE A C 1
ATOM 673 O O . ILE A 1 85 ? 7.377 -5.260 1.746 1.00 96.69 85 ILE A O 1
ATOM 677 N N . GLU A 1 86 ? 7.956 -6.653 3.414 1.00 94.88 86 GLU A N 1
ATOM 678 C CA . GLU A 1 86 ? 8.913 -7.442 2.637 1.00 94.88 86 GLU A CA 1
ATOM 679 C C . GLU A 1 86 ? 8.222 -8.152 1.467 1.00 94.88 86 GLU A C 1
ATOM 681 O O . GLU A 1 86 ? 8.605 -7.939 0.317 1.00 94.88 86 GLU A O 1
ATOM 686 N N . ASN A 1 87 ? 7.144 -8.892 1.740 1.00 96.56 87 ASN A N 1
ATOM 687 C CA . ASN A 1 87 ? 6.384 -9.609 0.715 1.00 96.56 87 ASN A CA 1
ATOM 688 C C . ASN A 1 87 ? 5.830 -8.666 -0.366 1.00 96.56 87 ASN A C 1
ATOM 690 O O . ASN A 1 87 ? 6.032 -8.903 -1.554 1.00 96.56 87 ASN A O 1
ATOM 694 N N . GLU A 1 88 ? 5.196 -7.556 0.025 1.00 96.31 88 GLU A N 1
ATOM 695 C CA . GLU A 1 88 ? 4.678 -6.559 -0.927 1.00 96.31 88 GLU A CA 1
ATOM 696 C C . GLU A 1 88 ? 5.802 -5.908 -1.752 1.00 96.31 88 GLU A C 1
ATOM 698 O O . GLU A 1 88 ? 5.640 -5.629 -2.940 1.00 96.31 88 GLU A O 1
ATOM 703 N N . SER A 1 89 ? 6.973 -5.685 -1.146 1.00 94.19 89 SER A N 1
ATOM 704 C CA . SER A 1 89 ? 8.133 -5.132 -1.856 1.00 94.19 89 SER A CA 1
ATOM 705 C C . SER A 1 89 ? 8.659 -6.102 -2.914 1.00 94.19 89 SER A C 1
ATOM 707 O O . SER A 1 89 ? 9.005 -5.664 -4.012 1.00 94.19 89 SER A O 1
ATOM 709 N N . VAL A 1 90 ? 8.695 -7.403 -2.609 1.00 91.94 90 VAL A N 1
ATOM 710 C CA . VAL A 1 90 ? 9.077 -8.451 -3.567 1.00 91.94 90 VAL A CA 1
ATOM 711 C C . VAL A 1 90 ? 8.092 -8.498 -4.733 1.00 91.94 90 VAL A C 1
ATOM 713 O O . VAL A 1 90 ? 8.529 -8.462 -5.880 1.00 91.94 90 VAL A O 1
ATOM 716 N N . GLU A 1 91 ? 6.784 -8.480 -4.477 1.00 93.50 91 GLU A N 1
ATOM 717 C CA . GLU A 1 91 ? 5.770 -8.473 -5.543 1.00 93.50 91 GLU A CA 1
ATOM 718 C C . GLU A 1 91 ? 5.921 -7.265 -6.483 1.00 93.50 91 GLU A C 1
ATOM 720 O O . GLU A 1 91 ? 5.911 -7.407 -7.711 1.00 93.50 91 GLU A O 1
ATOM 725 N N . ILE A 1 92 ? 6.160 -6.067 -5.933 1.00 93.88 92 ILE A N 1
ATOM 726 C CA . ILE A 1 92 ? 6.415 -4.874 -6.752 1.00 93.88 92 ILE A CA 1
ATOM 727 C C . ILE A 1 92 ? 7.688 -5.049 -7.590 1.00 93.88 92 ILE A C 1
ATOM 729 O O . ILE A 1 92 ? 7.692 -4.689 -8.770 1.00 93.88 92 ILE A O 1
ATOM 733 N N . LEU A 1 93 ? 8.755 -5.609 -7.017 1.00 90.00 93 LEU A N 1
ATOM 734 C CA . LEU A 1 93 ? 10.004 -5.864 -7.737 1.00 90.00 93 LEU A CA 1
ATOM 735 C C . LEU A 1 93 ? 9.818 -6.867 -8.876 1.00 90.00 93 LEU A C 1
ATOM 737 O O . LEU A 1 93 ? 10.310 -6.616 -9.971 1.00 90.00 93 LEU A O 1
ATOM 741 N N . LEU A 1 94 ? 9.080 -7.955 -8.654 1.00 87.44 94 LEU A N 1
ATOM 742 C CA . LEU A 1 94 ? 8.813 -8.968 -9.679 1.00 87.44 94 LEU A CA 1
ATOM 743 C C . LEU A 1 94 ? 7.918 -8.440 -10.808 1.00 87.44 94 LEU A C 1
ATOM 745 O O . LEU A 1 94 ? 8.045 -8.878 -11.952 1.00 87.44 94 LEU A O 1
ATOM 749 N N . SER A 1 95 ? 7.046 -7.471 -10.514 1.00 89.25 95 SER A N 1
ATOM 750 C CA . SER A 1 95 ? 6.223 -6.800 -11.529 1.00 89.25 95 SER A CA 1
ATOM 751 C C . SER A 1 95 ? 7.021 -5.863 -12.449 1.00 89.25 95 SER A C 1
ATOM 753 O O . SER A 1 95 ? 6.540 -5.479 -13.516 1.00 89.25 95 SER A O 1
ATOM 755 N N . GLN A 1 96 ? 8.244 -5.498 -12.054 1.00 88.62 96 GLN A N 1
ATOM 756 C CA . GLN A 1 96 ? 9.128 -4.608 -12.796 1.00 88.62 96 GLN A CA 1
ATOM 757 C C . GLN A 1 96 ? 10.210 -5.412 -13.512 1.00 88.62 96 GLN A C 1
ATOM 759 O O . GLN A 1 96 ? 10.918 -6.218 -12.918 1.00 88.62 96 GLN A O 1
ATOM 764 N N . SER A 1 97 ? 10.352 -5.197 -14.819 1.00 82.31 97 SER A N 1
ATOM 765 C CA . SER A 1 97 ? 11.458 -5.772 -15.583 1.00 82.31 97 SER A CA 1
ATOM 766 C C . SER A 1 97 ? 11.740 -4.971 -16.855 1.00 82.31 97 SER A C 1
ATOM 768 O O . SER A 1 97 ? 10.820 -4.389 -17.443 1.00 82.31 97 SER A O 1
ATOM 770 N N . PRO A 1 98 ? 13.003 -4.924 -17.314 1.00 85.44 98 PRO A N 1
ATOM 771 C CA . PRO A 1 98 ? 13.317 -4.441 -18.651 1.00 85.44 98 PRO A CA 1
ATOM 772 C C . PRO A 1 98 ? 12.708 -5.349 -19.734 1.00 85.44 98 PRO A C 1
ATOM 774 O O . PRO A 1 98 ? 12.525 -6.549 -19.501 1.00 85.44 98 PRO A O 1
ATOM 777 N N . PRO A 1 99 ? 12.441 -4.812 -20.938 1.00 85.69 99 PRO A N 1
ATOM 778 C CA . PRO A 1 99 ? 12.071 -5.593 -22.110 1.00 85.69 99 PRO A CA 1
ATOM 779 C C . PRO A 1 99 ? 12.972 -6.816 -22.309 1.00 85.69 99 PRO A C 1
ATOM 781 O O . PRO A 1 99 ? 14.201 -6.717 -22.345 1.00 85.69 99 PRO A O 1
ATOM 784 N N . ARG A 1 100 ? 12.355 -7.991 -22.447 1.00 85.38 100 ARG A N 1
ATOM 785 C CA . ARG A 1 100 ? 13.078 -9.255 -22.625 1.00 85.38 100 ARG A CA 1
ATOM 786 C C . ARG A 1 100 ? 13.627 -9.381 -24.046 1.00 85.38 100 ARG A C 1
ATOM 788 O O . ARG A 1 100 ? 12.992 -8.951 -25.002 1.00 85.38 100 ARG A O 1
ATOM 795 N N . GLY A 1 101 ? 14.768 -10.053 -24.177 1.00 86.19 101 GLY A N 1
ATOM 796 C CA . GLY A 1 101 ? 15.385 -10.367 -25.467 1.00 86.19 101 GLY A CA 1
ATOM 797 C C . GLY A 1 101 ? 16.388 -9.321 -25.951 1.00 86.19 101 GLY A C 1
ATOM 798 O O . GLY A 1 101 ? 16.783 -8.418 -25.213 1.00 86.19 101 GLY A O 1
ATOM 799 N N . ASN A 1 102 ? 16.821 -9.481 -27.201 1.00 86.56 102 ASN A N 1
ATOM 800 C CA . ASN A 1 102 ? 17.897 -8.691 -27.797 1.00 86.56 102 ASN A CA 1
ATOM 801 C C . ASN A 1 102 ? 17.406 -7.327 -28.291 1.00 86.56 102 ASN A C 1
ATOM 803 O O . ASN A 1 102 ? 16.337 -7.217 -28.895 1.00 86.56 102 ASN A O 1
ATOM 807 N N . PHE A 1 103 ? 18.230 -6.300 -28.109 1.00 83.06 103 PHE A N 1
ATOM 808 C CA . PHE A 1 103 ? 18.034 -4.981 -28.699 1.00 83.06 103 PHE A CA 1
ATOM 809 C C . PHE A 1 103 ? 17.925 -5.070 -30.235 1.00 83.06 103 PHE A C 1
ATOM 811 O O . PHE A 1 103 ? 18.675 -5.837 -30.844 1.00 83.06 103 PHE A O 1
ATOM 818 N N . PRO A 1 104 ? 17.024 -4.305 -30.889 1.00 85.31 104 PRO A N 1
ATOM 819 C CA . PRO A 1 104 ? 16.181 -3.235 -30.331 1.00 85.31 104 PRO A CA 1
ATOM 820 C C . PRO A 1 104 ? 14.854 -3.692 -29.713 1.00 85.31 104 PRO A C 1
ATOM 822 O O . PRO A 1 104 ? 14.159 -2.880 -29.112 1.00 85.31 104 PRO A O 1
ATOM 825 N N . LEU A 1 105 ? 14.482 -4.965 -29.862 1.00 84.06 105 LEU A N 1
ATOM 826 C CA . LEU A 1 105 ? 13.188 -5.479 -29.393 1.00 84.06 105 LEU A CA 1
ATOM 827 C C . LEU A 1 105 ? 13.167 -5.756 -27.881 1.00 84.06 105 LEU A C 1
ATOM 829 O O . LEU A 1 105 ? 12.105 -5.726 -27.264 1.00 84.06 105 LEU A O 1
ATOM 833 N N . GLY A 1 106 ? 14.336 -5.995 -27.291 1.00 85.19 106 GLY A N 1
ATOM 834 C CA . GLY A 1 106 ? 14.547 -6.128 -25.855 1.00 85.19 106 GLY A CA 1
ATOM 835 C C . GLY A 1 106 ? 15.723 -5.287 -25.358 1.00 85.19 106 GLY A C 1
ATOM 836 O O . GLY A 1 106 ? 16.306 -4.496 -26.097 1.00 85.19 106 GLY A O 1
ATOM 837 N N . SER A 1 107 ? 16.079 -5.440 -24.087 1.00 84.62 107 SER A N 1
ATOM 838 C CA . SER A 1 107 ? 17.135 -4.644 -23.448 1.00 84.62 107 SER A CA 1
ATOM 839 C C . SER A 1 107 ? 18.524 -5.288 -23.479 1.00 84.62 107 SER A C 1
ATOM 841 O O . SER A 1 107 ? 19.486 -4.658 -23.043 1.00 84.62 107 SER A O 1
ATOM 843 N N . PHE A 1 108 ? 18.667 -6.523 -23.973 1.00 85.62 108 PHE A N 1
ATOM 844 C CA . PHE A 1 108 ? 19.960 -7.208 -24.008 1.00 85.62 108 PHE A CA 1
ATOM 845 C C . PHE A 1 108 ? 20.800 -6.778 -25.216 1.00 85.62 108 PHE A C 1
ATOM 847 O O . PHE A 1 108 ? 20.353 -6.854 -26.360 1.00 85.62 108 PHE A O 1
ATOM 854 N N . HIS A 1 109 ? 22.051 -6.389 -24.975 1.00 85.25 109 HIS A N 1
ATOM 855 C CA . HIS A 1 109 ? 23.027 -6.099 -26.023 1.00 85.25 109 HIS A CA 1
ATOM 856 C C . HIS A 1 109 ? 24.117 -7.171 -26.030 1.00 85.25 109 HIS A C 1
ATOM 858 O O . HIS A 1 109 ? 24.750 -7.428 -25.009 1.00 85.25 109 HIS A O 1
ATOM 864 N N . SER A 1 110 ? 24.358 -7.785 -27.189 1.00 86.81 110 SER A N 1
ATOM 865 C CA . SER A 1 110 ? 25.448 -8.749 -27.350 1.00 86.81 110 SER A CA 1
ATOM 866 C C . SER A 1 110 ? 26.776 -8.031 -27.572 1.00 86.81 110 SER A C 1
ATOM 868 O O . SER A 1 110 ? 26.863 -7.140 -28.416 1.00 86.81 110 SER A O 1
ATOM 870 N N . SER A 1 111 ? 27.838 -8.484 -26.904 1.00 86.75 111 SER A N 1
ATOM 871 C CA . SER A 1 111 ? 29.209 -8.004 -27.133 1.00 86.75 111 SER A CA 1
ATOM 872 C C . SER A 1 111 ? 29.691 -8.203 -28.574 1.00 86.75 111 SER A C 1
ATOM 874 O O . SER A 1 111 ? 30.563 -7.477 -29.033 1.00 86.75 111 SER A O 1
ATOM 876 N N . ARG A 1 112 ? 29.100 -9.151 -29.315 1.00 86.81 112 ARG A N 1
ATOM 877 C CA . ARG A 1 112 ? 29.426 -9.406 -30.728 1.00 86.81 112 ARG A CA 1
ATOM 878 C C . ARG A 1 112 ? 28.798 -8.398 -31.689 1.00 86.81 112 ARG A C 1
ATOM 880 O O . ARG A 1 112 ? 29.255 -8.281 -32.819 1.00 86.81 112 ARG A O 1
ATOM 887 N N . THR A 1 113 ? 27.726 -7.723 -31.275 1.00 85.50 113 THR A N 1
ATOM 888 C CA . THR A 1 113 ? 26.938 -6.830 -32.141 1.00 85.50 113 THR A CA 1
ATOM 889 C C . THR A 1 113 ? 26.885 -5.396 -31.626 1.00 85.50 113 THR A C 1
ATOM 891 O O . THR A 1 113 ? 26.322 -4.530 -32.296 1.00 85.50 113 THR A O 1
ATOM 894 N N . VAL A 1 114 ? 27.429 -5.139 -30.433 1.00 89.00 114 VAL A N 1
ATOM 895 C CA . VAL A 1 114 ? 27.467 -3.809 -29.831 1.00 89.00 114 VAL A CA 1
ATOM 896 C C . VAL A 1 114 ? 28.305 -2.868 -30.697 1.00 89.00 114 VAL A C 1
ATOM 898 O O . VAL A 1 114 ? 29.391 -3.216 -31.151 1.00 89.00 114 VAL A O 1
ATOM 901 N N . GLN A 1 115 ? 27.767 -1.682 -30.963 1.00 89.31 115 GLN A N 1
ATOM 902 C CA . GLN A 1 115 ? 28.424 -0.650 -31.763 1.00 89.31 115 GLN A CA 1
ATOM 903 C C . GLN A 1 115 ? 29.042 0.409 -30.844 1.00 89.31 115 GLN A C 1
ATOM 905 O O . GLN A 1 115 ? 28.519 0.605 -29.747 1.00 89.31 115 GLN A O 1
ATOM 910 N N . PRO A 1 116 ? 30.081 1.153 -31.272 1.00 90.56 116 PRO A N 1
ATOM 911 C CA . PRO A 1 116 ? 30.683 2.216 -30.460 1.00 90.56 116 PRO A CA 1
ATOM 912 C C . PRO A 1 116 ? 29.672 3.247 -29.933 1.00 90.56 116 PRO A C 1
ATOM 914 O O . PRO A 1 116 ? 29.796 3.716 -28.806 1.00 90.56 116 PRO A O 1
ATOM 917 N N . SER A 1 117 ? 28.610 3.528 -30.696 1.00 89.00 117 SER A N 1
ATOM 918 C CA . SER A 1 117 ? 27.516 4.423 -30.295 1.00 89.00 117 SER A CA 1
ATOM 919 C C . SER A 1 117 ? 26.758 3.974 -29.039 1.00 89.00 117 SER A C 1
ATOM 921 O O . SER A 1 117 ? 26.068 4.778 -28.426 1.00 89.00 117 SER A O 1
ATOM 923 N N . PHE A 1 118 ? 26.876 2.708 -28.628 1.00 87.25 118 PHE A N 1
ATOM 924 C CA . PHE A 1 118 ? 26.322 2.200 -27.369 1.00 87.25 118 PHE A CA 1
ATOM 925 C C . PHE A 1 118 ? 26.959 2.845 -26.130 1.00 87.25 118 PHE A C 1
ATOM 927 O O . PHE A 1 118 ? 26.307 2.940 -25.086 1.00 87.25 118 PHE A O 1
ATOM 934 N N . PHE A 1 119 ? 28.224 3.255 -26.251 1.00 89.75 119 PHE A N 1
ATOM 935 C CA . PHE A 1 119 ? 29.008 3.900 -25.198 1.00 89.75 119 PHE A CA 1
ATOM 936 C C . PHE A 1 119 ? 28.979 5.427 -25.295 1.00 89.75 119 PHE A C 1
ATOM 938 O O . PHE A 1 119 ? 29.610 6.099 -24.484 1.00 89.75 119 PHE A O 1
ATOM 945 N N . ASP A 1 120 ? 28.252 5.984 -26.269 1.00 91.88 120 ASP A N 1
ATOM 946 C CA . ASP A 1 120 ? 28.038 7.423 -26.341 1.00 91.88 120 ASP A CA 1
ATOM 947 C C . ASP A 1 120 ? 27.386 7.901 -25.026 1.00 91.88 120 ASP A C 1
ATOM 949 O O . ASP A 1 120 ? 26.387 7.310 -24.596 1.00 91.88 120 ASP A O 1
ATOM 953 N N . PRO A 1 121 ? 27.908 8.957 -24.373 1.00 91.06 121 PRO A N 1
ATOM 954 C CA . PRO A 1 121 ? 27.374 9.442 -23.101 1.00 91.06 121 PRO A CA 1
ATOM 955 C C . PRO A 1 121 ? 25.866 9.723 -23.132 1.00 91.06 121 PRO A C 1
ATOM 957 O O . PRO A 1 121 ? 25.158 9.468 -22.154 1.00 91.06 121 PRO A O 1
ATOM 960 N N . LYS A 1 122 ? 25.347 10.209 -24.265 1.00 90.75 122 LYS A N 1
ATOM 961 C CA . LYS A 1 122 ? 23.916 10.438 -24.464 1.00 90.75 122 LYS A CA 1
ATOM 962 C C . LYS A 1 122 ? 23.154 9.116 -24.520 1.00 90.75 122 LYS A C 1
ATOM 964 O O . LYS A 1 122 ? 22.134 8.988 -23.846 1.00 90.75 122 LYS A O 1
ATOM 969 N N . ALA A 1 123 ? 23.658 8.131 -25.265 1.00 84.75 123 ALA A N 1
ATOM 970 C CA . ALA A 1 123 ? 23.036 6.811 -25.375 1.00 84.75 123 ALA A CA 1
ATOM 971 C C . ALA A 1 123 ? 23.005 6.073 -24.025 1.00 84.75 123 ALA A C 1
ATOM 973 O O . ALA A 1 123 ? 21.992 5.467 -23.673 1.00 84.75 123 ALA A O 1
ATOM 974 N N . VAL A 1 124 ? 24.080 6.171 -23.234 1.00 86.88 124 VAL A N 1
ATOM 975 C CA . VAL A 1 124 ? 24.132 5.640 -21.862 1.00 86.88 124 VAL A CA 1
ATOM 976 C C . VAL A 1 124 ? 23.087 6.329 -20.983 1.00 86.88 124 VAL A C 1
ATOM 978 O O . VAL A 1 124 ? 22.259 5.652 -20.376 1.00 86.88 124 VAL A O 1
ATOM 981 N N . SER A 1 125 ? 23.052 7.666 -20.982 1.00 88.12 125 SER A N 1
ATOM 982 C CA . SER A 1 125 ? 22.097 8.441 -20.181 1.00 88.12 125 SER A CA 1
ATOM 983 C C . SER A 1 125 ? 20.635 8.119 -20.516 1.00 88.12 125 SER A C 1
ATOM 985 O O . SER A 1 125 ? 19.796 7.984 -19.621 1.00 88.12 125 SER A O 1
ATOM 987 N N . GLU A 1 126 ? 20.308 7.964 -21.800 1.00 87.94 126 GLU A N 1
ATOM 988 C CA . GLU A 1 126 ? 18.968 7.583 -22.252 1.00 87.94 126 GLU A CA 1
ATOM 989 C C . GLU A 1 126 ? 18.577 6.186 -21.758 1.00 87.94 126 GLU A C 1
ATOM 991 O O . GLU A 1 126 ? 17.460 5.992 -21.266 1.00 87.94 126 GLU A O 1
ATOM 996 N N . ARG A 1 127 ? 19.506 5.229 -21.830 1.00 87.44 127 ARG A N 1
ATOM 997 C CA . ARG A 1 127 ? 19.291 3.848 -21.394 1.00 87.44 127 ARG A CA 1
ATOM 998 C C . ARG A 1 127 ? 19.130 3.750 -19.875 1.00 87.44 127 ARG A C 1
ATOM 1000 O O . ARG A 1 127 ? 18.196 3.100 -19.405 1.00 87.44 127 ARG A O 1
ATOM 1007 N N . ASP A 1 128 ? 19.948 4.470 -19.113 1.00 87.94 128 ASP A N 1
ATOM 1008 C CA . ASP A 1 128 ? 19.836 4.551 -17.654 1.00 87.94 128 ASP A CA 1
ATOM 1009 C C . ASP A 1 128 ? 18.523 5.212 -17.236 1.00 87.94 128 ASP A C 1
ATOM 1011 O O . ASP A 1 128 ? 17.827 4.738 -16.337 1.00 87.94 128 ASP A O 1
ATOM 1015 N N . LYS A 1 129 ? 18.115 6.286 -17.922 1.00 87.19 129 LYS A N 1
ATOM 1016 C CA . LYS A 1 129 ? 16.819 6.931 -17.691 1.00 87.19 129 LYS A CA 1
ATOM 1017 C C . LYS A 1 129 ? 15.661 5.975 -17.980 1.00 87.19 129 LYS A C 1
ATOM 1019 O O . LYS A 1 129 ? 14.709 5.945 -17.203 1.00 87.19 129 LYS A O 1
ATOM 1024 N N . ALA A 1 130 ? 15.728 5.198 -19.061 1.00 85.56 130 ALA A N 1
ATOM 1025 C CA . ALA A 1 130 ? 14.709 4.203 -19.382 1.00 85.56 130 ALA A CA 1
ATOM 1026 C C . ALA A 1 130 ? 14.634 3.115 -18.300 1.00 85.56 130 ALA A C 1
ATOM 1028 O O . ALA A 1 130 ? 13.551 2.823 -17.789 1.00 85.56 130 ALA A O 1
ATOM 1029 N N . LEU A 1 131 ? 15.782 2.580 -17.878 1.00 85.88 131 LEU A N 1
ATOM 1030 C CA . LEU A 1 131 ? 15.854 1.569 -16.827 1.00 85.88 131 LEU A CA 1
ATOM 1031 C C . LEU A 1 131 ? 15.299 2.089 -15.495 1.00 85.88 131 LEU A C 1
ATOM 1033 O O . LEU A 1 131 ? 14.456 1.442 -14.882 1.00 85.88 131 LEU A O 1
ATOM 1037 N N . THR A 1 132 ? 15.721 3.277 -15.069 1.00 89.12 132 THR A N 1
ATOM 1038 C CA . THR A 1 132 ? 15.420 3.821 -13.734 1.00 89.12 132 THR A CA 1
ATOM 1039 C C . THR A 1 132 ? 14.060 4.499 -13.618 1.00 89.12 132 THR A C 1
ATOM 1041 O O . THR A 1 132 ? 13.527 4.588 -12.515 1.00 89.12 132 THR A O 1
ATOM 1044 N N . LYS A 1 133 ? 13.480 5.000 -14.715 1.00 89.25 133 LYS A N 1
ATOM 1045 C CA . LYS A 1 133 ? 12.175 5.687 -14.685 1.00 89.25 133 LYS A CA 1
ATOM 1046 C C . LYS A 1 133 ? 11.033 4.839 -15.221 1.00 89.25 133 LYS A C 1
ATOM 1048 O O . LYS A 1 133 ? 9.918 4.988 -14.731 1.00 89.25 133 LYS A O 1
ATOM 1053 N N . ASN A 1 134 ? 11.302 3.975 -16.198 1.00 88.69 134 ASN A N 1
ATOM 1054 C CA . ASN A 1 134 ? 10.245 3.277 -16.927 1.00 88.69 134 ASN A CA 1
ATOM 1055 C C . ASN A 1 134 ? 10.185 1.792 -16.564 1.00 88.69 134 ASN A C 1
ATOM 1057 O O . ASN A 1 134 ? 9.096 1.267 -16.367 1.00 88.69 134 ASN A O 1
ATOM 1061 N N . HIS A 1 135 ? 11.334 1.115 -16.481 1.00 86.12 135 HIS A N 1
ATOM 1062 C CA . HIS A 1 135 ? 11.366 -0.343 -16.324 1.00 86.12 135 HIS A CA 1
ATOM 1063 C C . HIS A 1 135 ? 11.444 -0.799 -14.866 1.00 86.12 135 HIS A C 1
ATOM 1065 O O . HIS A 1 135 ? 10.711 -1.699 -14.476 1.00 86.12 135 HIS A O 1
ATOM 1071 N N . MET A 1 136 ? 12.311 -0.169 -14.068 1.00 89.50 136 MET A N 1
ATOM 1072 C CA . MET A 1 136 ? 12.630 -0.561 -12.689 1.00 89.50 136 MET A CA 1
ATOM 1073 C C . MET A 1 136 ? 12.564 0.613 -11.683 1.00 89.50 136 MET A C 1
ATOM 1075 O O . MET A 1 136 ? 13.480 0.776 -10.865 1.00 89.50 136 MET A O 1
ATOM 1079 N N . PRO A 1 137 ? 11.529 1.479 -11.708 1.00 93.81 137 PRO A N 1
ATOM 1080 C CA . PRO A 1 137 ? 11.501 2.664 -10.856 1.00 93.81 137 PRO A CA 1
ATOM 1081 C C . PRO A 1 137 ? 11.427 2.362 -9.358 1.00 93.81 137 PRO A C 1
ATOM 1083 O O . PRO A 1 137 ? 11.924 3.159 -8.562 1.00 93.81 137 PRO A O 1
ATOM 1086 N N . PHE A 1 138 ? 10.832 1.246 -8.934 1.00 93.19 138 PHE A N 1
ATOM 1087 C CA . PHE A 1 138 ? 10.760 0.905 -7.512 1.00 93.19 138 PHE A CA 1
ATOM 1088 C C . PHE A 1 138 ? 12.129 0.483 -6.981 1.00 93.19 138 PHE A C 1
ATOM 1090 O O . PHE A 1 138 ? 12.598 1.080 -6.014 1.00 93.19 138 PHE A O 1
ATOM 1097 N N . LEU A 1 139 ? 12.801 -0.459 -7.657 1.00 91.00 139 LEU A N 1
ATOM 1098 C CA . LEU A 1 139 ? 14.140 -0.919 -7.273 1.00 91.00 139 LEU A CA 1
ATOM 1099 C C . LEU A 1 139 ? 15.132 0.242 -7.209 1.00 91.00 139 LEU A C 1
ATOM 1101 O O . LEU A 1 139 ? 15.826 0.420 -6.208 1.00 91.00 139 LEU A O 1
ATOM 1105 N N . PHE A 1 140 ? 15.161 1.064 -8.260 1.00 92.00 140 PHE A N 1
ATOM 1106 C CA . PHE A 1 140 ? 16.058 2.210 -8.316 1.00 92.00 140 PHE A CA 1
ATOM 1107 C C . PHE A 1 140 ? 15.808 3.180 -7.158 1.00 92.00 140 PHE A C 1
ATOM 1109 O O . PHE A 1 140 ? 16.745 3.576 -6.466 1.00 92.00 140 PHE A O 1
ATOM 1116 N N . ASN A 1 141 ? 14.547 3.548 -6.907 1.00 93.38 141 ASN A N 1
ATOM 1117 C CA . ASN A 1 141 ? 14.219 4.466 -5.820 1.00 93.38 141 ASN A CA 1
ATOM 1118 C C . ASN A 1 141 ? 14.478 3.858 -4.437 1.00 93.38 141 ASN A C 1
ATOM 1120 O O . ASN A 1 141 ? 14.844 4.599 -3.525 1.00 93.38 141 ASN A O 1
ATOM 1124 N N . LEU A 1 142 ? 14.305 2.545 -4.272 1.00 91.94 142 LEU A N 1
ATOM 1125 C CA . LEU A 1 142 ? 14.614 1.838 -3.034 1.00 91.94 142 LEU A CA 1
ATOM 1126 C C . LEU A 1 142 ? 16.115 1.917 -2.733 1.00 91.94 142 LEU A C 1
ATOM 1128 O O . LEU A 1 142 ? 16.488 2.443 -1.687 1.00 91.94 142 LEU A O 1
ATOM 1132 N N . ILE A 1 143 ? 16.965 1.504 -3.680 1.00 90.69 143 ILE A N 1
ATOM 1133 C CA . ILE A 1 143 ? 18.430 1.578 -3.551 1.00 90.69 143 ILE A CA 1
ATOM 1134 C C . ILE A 1 143 ? 18.871 3.021 -3.316 1.00 90.69 143 ILE A C 1
ATOM 1136 O O . ILE A 1 143 ? 19.569 3.304 -2.346 1.00 90.69 143 ILE A O 1
ATOM 1140 N N . LYS A 1 144 ? 18.390 3.961 -4.136 1.00 88.94 144 LYS A N 1
ATOM 1141 C CA . LYS A 1 144 ? 18.717 5.384 -3.999 1.00 88.94 144 LYS A CA 1
ATOM 1142 C C . LYS A 1 144 ? 18.393 5.918 -2.602 1.00 88.94 144 LYS A C 1
ATOM 1144 O O . LYS A 1 144 ? 19.189 6.649 -2.025 1.00 88.94 144 LYS A O 1
ATOM 1149 N N . ARG A 1 145 ? 17.227 5.575 -2.046 1.00 87.69 145 ARG A N 1
ATOM 1150 C CA . ARG A 1 145 ? 16.826 6.017 -0.701 1.00 87.69 145 ARG A CA 1
ATOM 1151 C C . ARG A 1 145 ? 17.648 5.360 0.403 1.00 87.69 145 ARG A C 1
ATOM 1153 O O . ARG A 1 145 ? 17.893 6.020 1.407 1.00 87.69 145 ARG A O 1
ATOM 1160 N N . MET A 1 146 ? 18.046 4.098 0.239 1.00 87.50 146 MET A N 1
ATOM 1161 C CA . MET A 1 146 ? 18.943 3.433 1.188 1.00 87.50 146 MET A CA 1
ATOM 1162 C C . MET A 1 146 ? 20.307 4.123 1.221 1.00 87.50 146 MET A C 1
ATOM 1164 O O . MET A 1 146 ? 20.791 4.432 2.302 1.00 87.50 146 MET A O 1
ATOM 1168 N N . LEU A 1 147 ? 20.865 4.454 0.055 1.00 81.75 147 LEU A N 1
ATOM 1169 C CA . LEU A 1 147 ? 22.155 5.138 -0.053 1.00 81.75 147 LEU A CA 1
ATOM 1170 C C . LEU A 1 147 ? 22.125 6.535 0.582 1.00 81.75 147 LEU A C 1
ATOM 1172 O O . LEU A 1 147 ? 22.945 6.834 1.441 1.00 81.75 147 LEU A O 1
ATOM 1176 N N . VAL A 1 148 ? 21.112 7.352 0.269 1.00 83.00 148 VAL A N 1
ATOM 1177 C CA . VAL A 1 148 ? 20.969 8.700 0.860 1.00 83.00 148 VAL A CA 1
ATOM 1178 C C . VAL A 1 148 ? 20.823 8.656 2.387 1.00 83.00 148 VAL A C 1
ATOM 1180 O O . VAL A 1 148 ? 21.264 9.568 3.077 1.00 83.00 148 VAL A O 1
ATOM 1183 N N . ARG A 1 149 ? 20.204 7.607 2.942 1.00 65.94 149 ARG A N 1
ATOM 1184 C CA . ARG A 1 149 ? 20.080 7.447 4.400 1.00 65.94 149 ARG A CA 1
ATOM 1185 C C . ARG A 1 149 ? 21.396 7.078 5.079 1.00 65.94 149 ARG A C 1
ATOM 1187 O O . ARG A 1 149 ? 21.554 7.407 6.245 1.00 65.94 149 ARG A O 1
ATOM 1194 N N . VAL A 1 150 ? 22.298 6.399 4.375 1.00 61.22 150 VAL A N 1
ATOM 1195 C CA . VAL A 1 150 ? 23.623 6.008 4.886 1.00 61.22 150 VAL A CA 1
ATOM 1196 C C . VAL A 1 150 ? 24.592 7.198 4.866 1.00 61.22 150 VAL A C 1
ATOM 1198 O O . VAL A 1 150 ? 25.494 7.263 5.690 1.00 61.22 150 VAL A O 1
ATOM 1201 N N . GLU A 1 151 ? 24.394 8.154 3.954 1.00 55.91 151 GLU A N 1
ATOM 1202 C CA . GLU A 1 151 ? 25.214 9.370 3.831 1.00 55.91 151 GLU A CA 1
ATOM 1203 C C . GLU A 1 151 ? 24.838 10.489 4.817 1.00 55.91 151 GLU A C 1
ATOM 1205 O O . GLU A 1 151 ? 25.597 11.447 4.964 1.00 55.91 151 GLU A O 1
ATOM 1210 N N . ALA A 1 152 ? 23.685 10.403 5.490 1.00 45.66 152 ALA A N 1
ATOM 1211 C CA . ALA A 1 152 ? 23.366 11.322 6.577 1.00 45.66 152 ALA A CA 1
ATOM 1212 C C . ALA A 1 152 ? 24.337 11.040 7.738 1.00 45.66 152 ALA A C 1
ATOM 1214 O O . ALA A 1 152 ? 24.343 9.909 8.229 1.00 45.66 152 ALA A O 1
ATOM 1215 N N . PRO A 1 153 ? 25.167 12.012 8.171 1.00 44.28 153 PRO A N 1
ATOM 1216 C CA . PRO A 1 153 ? 26.079 11.790 9.279 1.00 44.28 153 PRO A CA 1
ATOM 1217 C C . PRO A 1 153 ? 25.270 11.343 10.491 1.00 44.28 153 PRO A C 1
ATOM 1219 O O . PRO A 1 153 ? 24.286 11.992 10.853 1.00 44.28 153 PRO A O 1
ATOM 1222 N N . ASN A 1 154 ? 25.691 10.247 11.120 1.00 38.84 154 ASN A N 1
ATOM 1223 C CA . ASN A 1 154 ? 25.412 10.061 12.531 1.00 38.84 154 ASN A CA 1
ATOM 1224 C C . ASN A 1 154 ? 25.975 11.306 13.228 1.00 38.84 154 ASN A C 1
ATOM 1226 O O . ASN A 1 154 ? 27.180 11.419 13.433 1.00 38.84 154 ASN A O 1
ATOM 1230 N N . GLU A 1 155 ? 25.117 12.274 13.534 1.00 49.78 155 GLU A N 1
ATOM 1231 C CA . GLU A 1 155 ? 25.385 13.187 14.630 1.00 49.78 155 GLU A CA 1
ATOM 1232 C C . GLU A 1 155 ? 25.449 12.293 15.865 1.00 49.78 155 GLU A C 1
ATOM 1234 O O . GLU A 1 155 ? 24.416 11.792 16.310 1.00 49.78 155 GLU A O 1
ATOM 1239 N N . LEU A 1 156 ? 26.670 11.949 16.279 1.00 42.97 156 LEU A N 1
ATOM 1240 C CA . LEU A 1 156 ? 27.172 11.962 17.652 1.00 42.97 156 LEU A CA 1
ATOM 1241 C C . LEU A 1 156 ? 28.547 11.262 17.719 1.00 42.97 156 LEU A C 1
ATOM 1243 O O . LEU A 1 156 ? 28.696 10.102 17.336 1.00 42.97 156 LEU A O 1
ATOM 1247 N N . ASP A 1 157 ? 29.486 12.036 1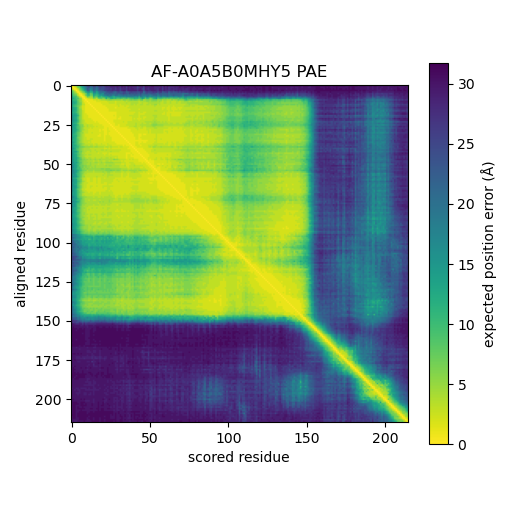8.267 1.00 37.97 157 ASP A N 1
ATOM 1248 C CA . ASP A 1 157 ? 30.692 11.669 19.021 1.00 37.97 157 ASP A CA 1
ATOM 1249 C C . ASP A 1 157 ? 32.059 11.518 18.306 1.00 37.97 157 ASP A C 1
ATOM 1251 O O . ASP A 1 157 ? 32.418 10.482 17.756 1.00 37.97 157 ASP A O 1
ATOM 1255 N N . GLU A 1 158 ? 32.821 12.615 18.457 1.00 44.50 158 GLU A N 1
ATOM 1256 C CA . GLU A 1 158 ? 34.216 12.717 18.937 1.00 44.50 158 GLU A CA 1
ATOM 1257 C C . GLU A 1 158 ? 35.388 12.257 18.039 1.00 44.50 158 GLU A C 1
ATOM 1259 O O . GLU A 1 158 ? 35.690 11.080 17.865 1.00 44.50 158 GLU A O 1
ATOM 1264 N N . ASP A 1 159 ? 36.076 13.288 17.534 1.00 47.38 159 ASP A N 1
ATOM 1265 C CA . ASP A 1 159 ? 37.515 13.458 17.275 1.00 47.38 159 ASP A CA 1
ATOM 1266 C C . ASP A 1 159 ? 38.425 12.209 17.371 1.00 47.38 159 ASP A C 1
ATOM 1268 O O . ASP A 1 159 ? 38.779 11.723 18.446 1.00 47.38 159 ASP A O 1
ATOM 1272 N N . GLY A 1 160 ? 38.902 11.743 16.214 1.00 36.38 160 GLY A N 1
ATOM 1273 C CA . GLY A 1 160 ? 39.969 10.749 16.099 1.00 36.38 160 GLY A CA 1
ATOM 1274 C C . GLY A 1 160 ? 40.606 10.793 14.702 1.00 36.38 160 GLY A C 1
ATOM 1275 O O . GLY A 1 160 ? 39.871 10.911 13.718 1.00 36.38 160 GLY A O 1
ATOM 1276 N N . PRO A 1 161 ? 41.948 10.728 14.560 1.00 37.31 161 PRO A N 1
ATOM 1277 C CA . PRO A 1 161 ? 42.604 10.866 13.263 1.00 37.31 161 PRO A CA 1
ATOM 1278 C C . PRO A 1 161 ? 42.185 9.750 12.305 1.00 37.31 161 PRO A C 1
ATOM 1280 O O . PRO A 1 161 ? 42.251 8.570 12.645 1.00 37.31 161 PRO A O 1
ATOM 1283 N N . VAL A 1 162 ? 41.797 10.131 11.089 1.00 44.62 162 VAL A N 1
ATOM 1284 C CA . VAL A 1 162 ? 41.518 9.197 9.995 1.00 44.62 162 VAL A CA 1
ATOM 1285 C C . VAL A 1 162 ? 42.826 8.507 9.606 1.00 44.62 162 VAL A C 1
ATOM 1287 O O . VAL A 1 162 ? 43.706 9.120 9.002 1.00 44.62 162 VAL A O 1
ATOM 1290 N N . GLU A 1 163 ? 42.965 7.235 9.968 1.00 37.06 163 GLU A N 1
ATOM 1291 C CA . GLU A 1 163 ? 44.049 6.380 9.492 1.00 37.06 163 GLU A CA 1
ATOM 1292 C C . GLU A 1 163 ? 43.873 6.154 7.975 1.00 37.06 163 GLU A C 1
ATOM 1294 O O . GLU A 1 163 ? 42.782 5.770 7.533 1.00 37.06 163 GLU A O 1
ATOM 1299 N N . PRO A 1 164 ? 44.894 6.428 7.141 1.00 40.88 164 PRO A N 1
ATOM 1300 C CA . PRO A 1 164 ? 44.789 6.225 5.704 1.00 40.88 164 PRO A CA 1
ATOM 1301 C C . PRO A 1 164 ? 44.597 4.735 5.414 1.00 40.88 164 PRO A C 1
ATOM 1303 O O . PRO A 1 164 ? 45.427 3.899 5.770 1.00 40.88 164 PRO A O 1
ATOM 1306 N N . THR A 1 165 ? 43.483 4.407 4.755 1.00 44.88 165 THR A N 1
ATOM 1307 C CA . THR A 1 165 ? 43.215 3.059 4.248 1.00 44.88 165 THR A CA 1
ATOM 1308 C C . THR A 1 165 ? 44.360 2.652 3.324 1.00 44.88 165 THR A C 1
ATOM 1310 O O . THR A 1 165 ? 44.649 3.342 2.349 1.00 44.88 165 THR A O 1
ATOM 1313 N N . ILE A 1 166 ? 45.020 1.553 3.684 1.00 43.06 166 ILE A N 1
ATOM 1314 C CA . ILE A 1 166 ? 46.157 0.953 2.988 1.00 43.06 166 ILE A CA 1
ATOM 1315 C C . ILE A 1 166 ? 45.811 0.804 1.501 1.00 43.06 166 ILE A C 1
ATOM 1317 O O . ILE A 1 166 ? 44.888 0.070 1.146 1.00 43.06 166 ILE A O 1
ATOM 1321 N N . ALA A 1 167 ? 46.538 1.526 0.648 1.00 47.28 167 ALA A N 1
ATOM 1322 C CA . ALA A 1 167 ? 46.525 1.302 -0.789 1.00 47.28 167 ALA A CA 1
ATOM 1323 C C . ALA A 1 167 ? 47.083 -0.100 -1.056 1.00 47.28 167 ALA A C 1
ATOM 1325 O O . ALA A 1 167 ? 48.185 -0.422 -0.611 1.00 47.28 167 ALA A O 1
ATOM 1326 N N . ASP A 1 168 ? 46.295 -0.933 -1.730 1.00 51.81 168 ASP A N 1
ATOM 1327 C CA . ASP A 1 168 ? 46.687 -2.261 -2.191 1.00 51.81 168 ASP A CA 1
ATOM 1328 C C . ASP A 1 168 ? 47.687 -2.109 -3.356 1.00 51.81 168 ASP A C 1
ATOM 1330 O O . ASP A 1 168 ? 47.295 -1.671 -4.444 1.00 51.81 168 ASP A O 1
ATOM 1334 N N . PRO A 1 169 ? 48.980 -2.418 -3.152 1.00 47.34 169 PRO A N 1
ATOM 1335 C CA . PRO A 1 169 ? 50.028 -2.124 -4.125 1.00 47.34 169 PRO A CA 1
ATOM 1336 C C . PRO A 1 169 ? 49.946 -2.985 -5.396 1.00 47.34 169 PRO A C 1
ATOM 1338 O O . PRO A 1 169 ? 50.603 -2.663 -6.386 1.00 47.34 169 PRO A O 1
ATOM 1341 N N . GLU A 1 170 ? 49.139 -4.053 -5.413 1.00 53.03 170 GLU A N 1
ATOM 1342 C CA . GLU A 1 170 ? 48.934 -4.860 -6.622 1.00 53.03 170 GLU A CA 1
ATOM 1343 C C . GLU A 1 170 ? 47.989 -4.179 -7.627 1.00 53.03 170 GLU A C 1
ATOM 1345 O O . GLU A 1 170 ? 48.151 -4.353 -8.837 1.00 53.03 170 GLU A O 1
ATOM 1350 N N . GLN A 1 171 ? 47.054 -3.338 -7.167 1.00 53.72 171 GLN A N 1
ATOM 1351 C CA . GLN A 1 171 ? 46.119 -2.629 -8.053 1.00 53.72 171 GLN A CA 1
ATOM 1352 C C . GLN A 1 171 ? 46.799 -1.491 -8.823 1.00 53.72 171 GLN A C 1
ATOM 1354 O O . GLN A 1 171 ? 46.568 -1.339 -10.024 1.00 53.72 171 GLN A O 1
ATOM 1359 N N . ASP A 1 172 ? 47.704 -0.752 -8.178 1.00 46.38 172 ASP A N 1
ATOM 1360 C CA . ASP A 1 172 ? 48.469 0.327 -8.821 1.00 46.38 172 ASP A CA 1
ATOM 1361 C C . ASP A 1 172 ? 49.382 -0.190 -9.944 1.00 46.38 172 ASP A C 1
ATOM 1363 O O . ASP A 1 172 ? 49.639 0.510 -10.929 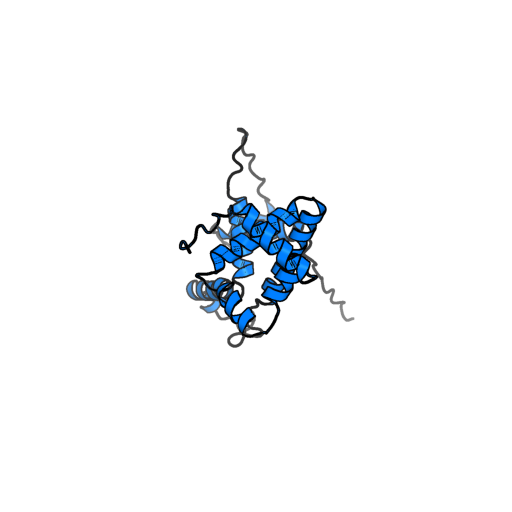1.00 46.38 172 ASP A O 1
ATOM 1367 N N . HIS A 1 173 ? 49.846 -1.439 -9.842 1.00 46.75 173 HIS A N 1
ATOM 1368 C CA . HIS A 1 173 ? 50.731 -2.023 -10.845 1.00 46.75 173 HIS A CA 1
ATOM 1369 C C . HIS A 1 173 ? 49.993 -2.431 -12.132 1.00 46.75 173 HIS A C 1
ATOM 1371 O O . HIS A 1 173 ? 50.582 -2.385 -13.216 1.00 46.75 173 HIS A O 1
ATOM 1377 N N . ILE A 1 174 ? 48.709 -2.790 -12.025 1.00 50.16 174 ILE A N 1
ATOM 1378 C CA . ILE A 1 174 ? 47.852 -3.140 -13.167 1.00 50.16 174 ILE A CA 1
ATOM 1379 C C . ILE A 1 174 ? 47.388 -1.863 -13.887 1.00 50.16 174 ILE A C 1
ATOM 1381 O O . ILE A 1 174 ? 47.419 -1.793 -15.113 1.00 50.16 174 ILE A O 1
ATOM 1385 N N . LEU A 1 175 ? 47.042 -0.812 -13.136 1.00 47.75 175 LEU A N 1
ATOM 1386 C CA . LEU A 1 175 ? 46.539 0.455 -13.686 1.00 47.75 175 LEU A CA 1
ATOM 1387 C C . LEU A 1 1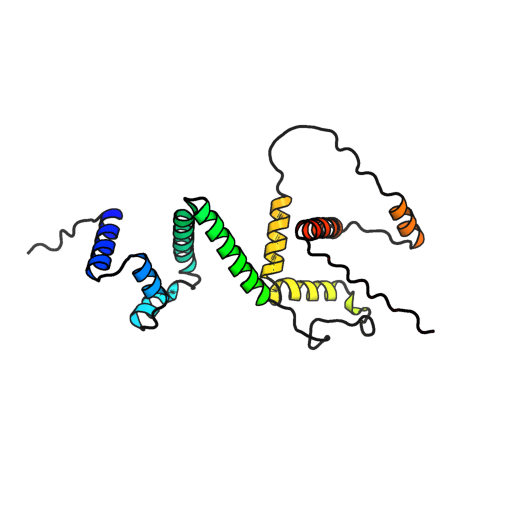75 ? 47.601 1.242 -14.476 1.00 47.75 175 LEU A C 1
ATOM 1389 O O . LEU A 1 175 ? 47.284 1.887 -15.478 1.00 47.75 175 LEU A O 1
ATOM 1393 N N . ASN A 1 176 ? 48.870 1.145 -14.069 1.00 54.22 176 ASN A N 1
ATOM 1394 C CA . ASN A 1 176 ? 49.977 1.851 -14.719 1.00 54.22 176 ASN A CA 1
ATOM 1395 C C . ASN 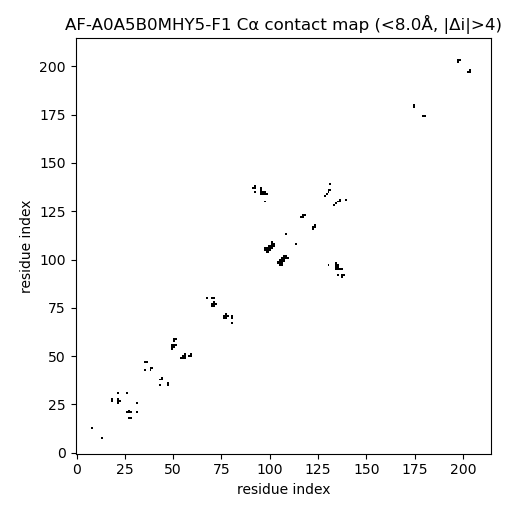A 1 176 ? 50.475 1.191 -16.019 1.00 54.22 176 ASN A C 1
ATOM 1397 O O . ASN A 1 176 ? 51.177 1.848 -16.788 1.00 54.22 176 ASN A O 1
ATOM 1401 N N . MET A 1 177 ? 50.116 -0.070 -16.301 1.00 53.16 177 MET A N 1
ATOM 1402 C CA . MET A 1 177 ? 50.462 -0.726 -17.574 1.00 53.16 177 MET A CA 1
ATOM 1403 C C . MET A 1 177 ? 49.534 -0.333 -18.732 1.00 53.16 177 MET A C 1
ATOM 1405 O O . MET A 1 177 ? 49.988 -0.296 -19.875 1.00 53.16 177 MET A O 1
ATOM 1409 N N . ASP A 1 178 ? 48.282 0.030 -18.443 1.00 47.16 178 ASP A N 1
ATOM 1410 C CA . ASP A 1 178 ? 47.263 0.292 -19.471 1.00 47.16 178 ASP A CA 1
ATOM 1411 C C . ASP A 1 178 ? 47.058 1.788 -19.780 1.00 47.16 178 ASP A C 1
ATOM 1413 O O . ASP A 1 178 ? 46.228 2.146 -20.617 1.00 47.16 178 ASP A O 1
ATOM 1417 N N . ASN A 1 179 ? 47.815 2.683 -19.130 1.00 43.00 179 ASN A N 1
ATOM 1418 C CA . ASN A 1 179 ? 47.687 4.144 -19.259 1.00 43.00 179 ASN A CA 1
ATOM 1419 C C . ASN A 1 179 ? 46.233 4.639 -19.070 1.00 43.00 179 ASN A C 1
ATOM 1421 O O . ASN A 1 179 ? 45.795 5.612 -19.690 1.00 43.00 179 ASN A O 1
ATOM 1425 N N . VAL A 1 180 ? 45.462 3.945 -18.226 1.00 44.53 180 VAL A N 1
ATOM 1426 C CA . VAL A 1 180 ? 44.077 4.293 -17.903 1.00 44.53 180 VAL A CA 1
ATOM 1427 C C . VAL A 1 180 ? 44.088 5.166 -16.658 1.00 44.53 180 VAL A C 1
ATOM 1429 O O . VAL A 1 180 ? 44.325 4.701 -15.548 1.00 44.53 180 VAL A O 1
ATOM 1432 N N . THR A 1 181 ? 43.808 6.457 -16.825 1.00 37.31 181 THR 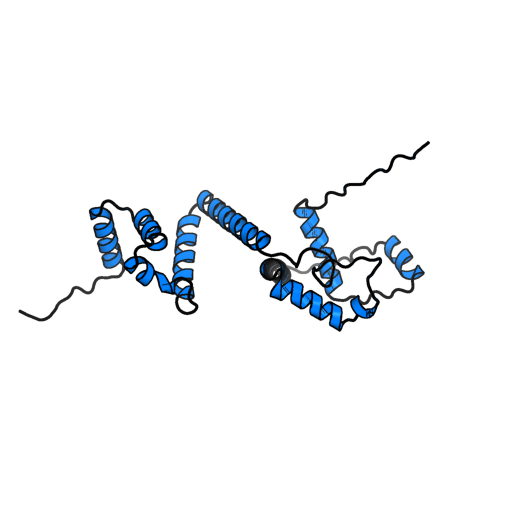A N 1
ATOM 1433 C CA . THR A 1 181 ? 43.577 7.349 -15.686 1.00 37.31 181 THR A CA 1
ATOM 1434 C C . THR A 1 181 ? 42.158 7.132 -15.170 1.00 37.31 181 THR A C 1
ATOM 1436 O O . THR A 1 181 ? 41.187 7.428 -15.870 1.00 37.31 181 THR A O 1
ATOM 1439 N N . TYR A 1 182 ? 42.018 6.626 -13.944 1.00 41.53 182 TYR A N 1
ATOM 1440 C CA . TYR A 1 182 ? 40.715 6.545 -13.296 1.00 41.53 182 TYR A CA 1
ATOM 1441 C C . TYR A 1 182 ? 40.255 7.956 -12.920 1.00 41.53 182 TYR A C 1
ATOM 1443 O O . TYR A 1 182 ? 40.736 8.555 -11.959 1.00 41.53 182 TYR A O 1
ATOM 1451 N N . VAL A 1 183 ? 39.315 8.512 -13.684 1.00 38.28 183 VAL A N 1
ATOM 1452 C CA . VAL A 1 183 ? 38.552 9.666 -13.212 1.00 38.28 183 VAL A CA 1
ATOM 1453 C C . VAL A 1 183 ? 37.652 9.127 -12.112 1.00 38.28 183 VAL A C 1
ATOM 1455 O O . VAL A 1 183 ? 36.744 8.348 -12.393 1.00 38.28 183 VAL A O 1
ATOM 1458 N N . ALA A 1 184 ? 37.934 9.496 -10.861 1.00 40.00 184 ALA A N 1
ATOM 1459 C CA . ALA A 1 184 ? 37.070 9.196 -9.729 1.00 40.00 184 ALA A CA 1
ATOM 1460 C C . ALA A 1 184 ? 35.721 9.903 -9.928 1.00 40.00 184 ALA A C 1
ATOM 1462 O O . ALA A 1 184 ? 35.475 11.006 -9.444 1.00 40.00 184 ALA A O 1
ATOM 1463 N N . ASP A 1 185 ? 34.854 9.267 -10.704 1.00 40.41 185 ASP A N 1
ATOM 1464 C CA . ASP A 1 185 ? 33.451 9.599 -10.787 1.00 40.41 185 ASP A CA 1
ATOM 1465 C C . ASP A 1 185 ? 32.790 9.119 -9.490 1.00 40.41 185 ASP A C 1
ATOM 1467 O O . ASP A 1 185 ? 33.153 8.079 -8.929 1.00 40.41 185 ASP A O 1
ATOM 1471 N N . ARG A 1 186 ? 31.791 9.853 -8.998 1.00 43.94 186 ARG A N 1
ATOM 1472 C CA . ARG A 1 186 ? 31.064 9.524 -7.752 1.00 43.94 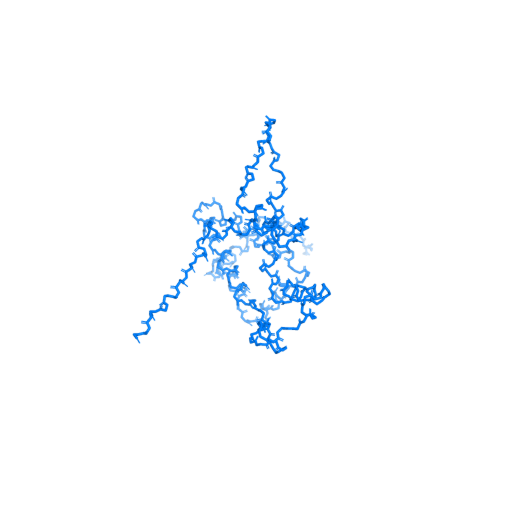186 ARG A CA 1
ATOM 1473 C C . ARG A 1 186 ? 30.393 8.138 -7.806 1.00 43.94 186 ARG A C 1
ATOM 1475 O O . ARG A 1 186 ? 29.974 7.608 -6.783 1.00 43.94 186 ARG A O 1
ATOM 1482 N N . ASN A 1 187 ? 30.364 7.529 -8.991 1.00 42.66 187 ASN A N 1
ATOM 1483 C CA . ASN A 1 187 ? 29.944 6.161 -9.282 1.00 42.66 187 ASN A CA 1
ATOM 1484 C C . ASN A 1 187 ? 30.955 5.064 -8.855 1.00 42.66 187 ASN A C 1
AT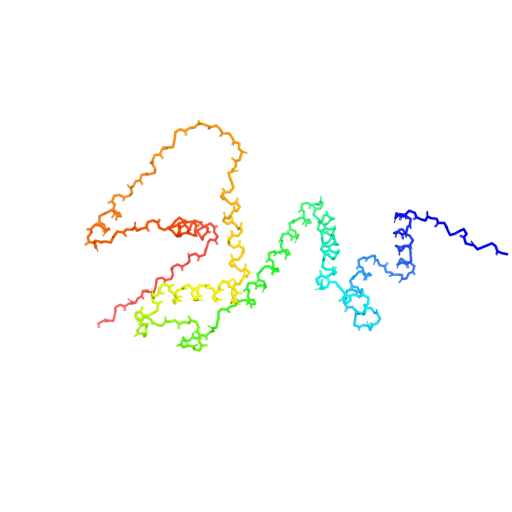OM 1486 O O . ASN A 1 187 ? 30.616 3.878 -8.842 1.00 42.66 187 ASN A O 1
ATOM 1490 N N . SER A 1 188 ? 32.184 5.427 -8.477 1.00 38.38 188 SER A N 1
ATOM 1491 C CA . SER A 1 188 ? 33.206 4.495 -7.972 1.00 38.38 188 SER A CA 1
ATOM 1492 C C . SER A 1 188 ? 32.907 4.025 -6.544 1.00 38.38 188 SER A C 1
ATOM 1494 O O . SER A 1 188 ? 32.800 2.827 -6.275 1.00 38.38 188 SER A O 1
ATOM 1496 N N . ALA A 1 189 ? 32.641 4.978 -5.645 1.00 37.44 189 ALA A N 1
ATOM 1497 C CA . ALA A 1 189 ? 32.200 4.703 -4.277 1.00 37.44 189 ALA A CA 1
ATOM 1498 C C . ALA A 1 189 ? 30.859 3.940 -4.253 1.00 37.44 189 ALA A C 1
ATOM 1500 O O . ALA A 1 189 ? 30.650 3.055 -3.422 1.00 37.44 189 ALA A O 1
ATOM 1501 N N . PHE A 1 190 ? 30.001 4.223 -5.240 1.00 42.53 190 PHE A N 1
ATOM 1502 C CA . PHE A 1 190 ? 28.743 3.526 -5.502 1.00 42.53 190 PHE A CA 1
ATOM 1503 C C . PHE A 1 190 ? 28.950 2.031 -5.829 1.00 42.53 190 PHE A C 1
ATOM 1505 O O . PHE A 1 190 ? 28.207 1.192 -5.325 1.00 42.53 190 PHE A O 1
ATOM 1512 N N . SER A 1 191 ? 29.991 1.665 -6.591 1.00 37.31 191 SER A N 1
ATOM 1513 C CA . SER A 1 191 ? 30.304 0.256 -6.906 1.00 37.31 191 SER A CA 1
ATOM 1514 C C . SER A 1 191 ? 30.849 -0.525 -5.703 1.00 37.31 191 SER A C 1
ATOM 1516 O O . SER A 1 191 ? 30.481 -1.682 -5.493 1.00 37.31 191 SER A O 1
ATOM 1518 N N . ILE A 1 192 ? 31.671 0.108 -4.859 1.00 43.69 192 ILE A N 1
ATOM 1519 C CA . ILE A 1 192 ? 32.254 -0.526 -3.661 1.00 43.69 192 ILE A CA 1
ATOM 1520 C C . ILE A 1 192 ? 31.173 -0.825 -2.604 1.00 43.69 192 ILE A C 1
ATOM 1522 O O . ILE A 1 192 ? 31.198 -1.871 -1.950 1.00 43.69 192 ILE A O 1
ATOM 1526 N N . GLN A 1 193 ? 30.185 0.062 -2.449 1.00 43.31 193 GLN A N 1
ATOM 1527 C CA . GLN A 1 193 ? 29.080 -0.134 -1.502 1.00 43.31 193 GLN A CA 1
ATOM 1528 C C . GLN A 1 193 ? 28.084 -1.211 -1.952 1.00 43.31 193 GLN A C 1
ATOM 1530 O O . GLN A 1 193 ? 27.590 -1.960 -1.107 1.00 43.31 193 GLN A O 1
ATOM 1535 N N . ILE A 1 194 ? 27.845 -1.356 -3.262 1.00 47.28 194 ILE A N 1
ATOM 1536 C CA . ILE A 1 194 ? 27.049 -2.465 -3.816 1.00 47.28 194 ILE A CA 1
ATOM 1537 C C . ILE A 1 194 ? 27.700 -3.809 -3.473 1.00 47.28 194 ILE A C 1
ATOM 1539 O O . ILE A 1 194 ? 27.009 -4.724 -3.029 1.00 47.28 194 ILE A O 1
ATOM 1543 N N . HIS A 1 195 ? 29.027 -3.914 -3.589 1.00 40.25 195 HIS A N 1
ATOM 1544 C CA . HIS A 1 195 ? 29.748 -5.145 -3.262 1.00 40.25 195 HIS A CA 1
ATOM 1545 C C . HIS A 1 195 ? 29.599 -5.525 -1.777 1.00 40.25 195 HIS A C 1
ATOM 1547 O O . HIS A 1 195 ? 29.329 -6.682 -1.459 1.00 40.25 195 HIS A O 1
ATOM 1553 N N . LYS A 1 196 ? 29.668 -4.545 -0.860 1.00 35.22 196 LYS A N 1
ATOM 1554 C CA . LYS A 1 196 ? 29.433 -4.762 0.582 1.00 35.22 196 LYS A CA 1
ATOM 1555 C C . LYS A 1 196 ? 27.989 -5.175 0.898 1.00 35.22 196 LYS A C 1
ATOM 1557 O O . LYS A 1 196 ? 27.782 -6.059 1.727 1.00 35.22 196 LYS A O 1
ATOM 1562 N N . ALA A 1 197 ? 26.997 -4.585 0.227 1.00 39.16 197 ALA A N 1
ATOM 1563 C CA . ALA A 1 197 ? 25.593 -4.958 0.403 1.00 39.16 197 ALA A CA 1
ATOM 1564 C C . ALA A 1 197 ? 25.305 -6.373 -0.134 1.00 39.16 197 ALA A C 1
ATOM 1566 O O . ALA A 1 197 ? 24.691 -7.180 0.559 1.00 39.16 197 ALA A O 1
ATOM 1567 N N . CYS A 1 198 ? 25.808 -6.718 -1.322 1.00 36.06 198 CYS A N 1
ATOM 1568 C CA . CYS A 1 198 ? 25.639 -8.052 -1.906 1.00 36.06 198 CYS A CA 1
ATOM 1569 C C . CYS A 1 198 ? 26.322 -9.163 -1.089 1.00 36.06 198 CYS A C 1
ATOM 1571 O O . CYS A 1 198 ? 25.781 -10.267 -1.019 1.00 36.06 198 CYS A O 1
ATOM 1573 N N . PHE A 1 199 ? 27.455 -8.877 -0.434 1.00 32.78 199 PHE A N 1
ATOM 1574 C CA . PHE A 1 199 ? 28.143 -9.836 0.442 1.00 32.78 199 PHE A CA 1
ATOM 1575 C C . PHE A 1 199 ? 27.375 -10.090 1.751 1.00 32.78 199 PHE A C 1
ATOM 1577 O O . PHE A 1 199 ? 27.313 -11.223 2.218 1.00 32.78 199 PHE A O 1
ATOM 1584 N N . SER A 1 200 ? 26.726 -9.061 2.309 1.00 34.81 200 SER A N 1
ATOM 1585 C CA . SER A 1 200 ? 25.929 -9.177 3.543 1.00 34.81 200 SER A CA 1
ATOM 1586 C C . SER A 1 200 ? 24.605 -9.937 3.350 1.00 34.81 200 SER A C 1
ATOM 1588 O O . SER A 1 200 ? 24.079 -10.514 4.297 1.00 34.81 200 SER A O 1
ATOM 1590 N N . PHE A 1 201 ? 24.072 -9.965 2.122 1.00 36.62 201 PHE A N 1
ATOM 1591 C CA . PHE A 1 201 ? 22.819 -10.651 1.773 1.00 36.62 201 PHE A CA 1
ATOM 1592 C C . PHE A 1 201 ? 23.014 -11.966 0.990 1.00 36.62 201 PHE A C 1
ATOM 1594 O O . PHE A 1 201 ? 22.037 -12.540 0.520 1.00 36.62 201 PHE A O 1
ATOM 1601 N N . GLY A 1 202 ? 24.249 -12.468 0.852 1.00 35.94 202 GLY A N 1
ATOM 1602 C CA . GLY A 1 202 ? 24.518 -13.804 0.297 1.00 35.94 202 GLY A CA 1
ATOM 1603 C C . GLY A 1 202 ? 24.174 -13.998 -1.188 1.00 35.94 202 GLY A C 1
ATOM 1604 O O . GLY A 1 202 ? 23.914 -15.121 -1.608 1.00 35.94 202 GLY A O 1
ATOM 1605 N N . PHE A 1 203 ? 24.173 -12.938 -2.003 1.00 32.28 203 PHE A N 1
ATOM 1606 C CA . PHE A 1 203 ? 23.729 -12.997 -3.408 1.00 32.28 203 PHE A CA 1
ATOM 1607 C C . PHE A 1 203 ? 24.812 -13.383 -4.435 1.00 32.28 203 PHE A C 1
ATOM 1609 O O . PHE A 1 203 ? 24.550 -13.346 -5.636 1.00 32.28 203 PHE A O 1
ATOM 1616 N N . VAL A 1 204 ? 26.020 -13.770 -4.011 1.00 30.67 204 VAL A N 1
ATOM 1617 C CA . VAL A 1 204 ? 27.088 -14.193 -4.935 1.00 30.67 204 VAL A CA 1
ATOM 1618 C C . VAL A 1 204 ? 27.284 -15.704 -4.849 1.00 30.67 204 VAL A C 1
ATOM 1620 O O . VAL A 1 204 ? 28.005 -16.195 -3.986 1.00 30.67 204 VAL A O 1
ATOM 1623 N N . GLN A 1 205 ? 26.677 -16.436 -5.783 1.00 33.91 205 GLN A N 1
ATOM 1624 C CA . GLN A 1 205 ? 27.099 -17.792 -6.121 1.00 33.91 205 GLN A CA 1
ATOM 1625 C C . GLN A 1 205 ? 27.865 -17.727 -7.444 1.00 33.91 205 GLN A C 1
ATOM 1627 O O . GLN A 1 205 ? 27.284 -17.491 -8.503 1.00 33.91 205 GLN A O 1
ATOM 1632 N N . VAL A 1 206 ? 29.185 -17.894 -7.379 1.00 34.22 206 VAL A N 1
ATOM 1633 C CA . VAL A 1 206 ? 30.017 -18.107 -8.568 1.00 34.22 206 VAL A CA 1
ATOM 1634 C C . VAL A 1 206 ? 29.894 -19.583 -8.940 1.00 34.22 206 VAL A C 1
ATOM 1636 O O . VAL A 1 206 ? 30.523 -20.433 -8.315 1.00 34.22 206 VAL A O 1
ATOM 1639 N N . GLU A 1 207 ? 29.086 -19.910 -9.947 1.00 31.12 207 GLU A N 1
ATOM 1640 C CA . GLU A 1 207 ? 29.177 -21.217 -10.605 1.00 31.12 207 GLU A CA 1
ATOM 1641 C C . GLU A 1 207 ? 30.324 -21.182 -11.619 1.00 31.12 207 GLU A C 1
ATOM 1643 O O . GLU A 1 207 ? 30.214 -20.643 -12.722 1.00 31.12 207 GLU A O 1
ATOM 1648 N N . ALA A 1 208 ? 31.462 -21.750 -11.223 1.00 32.97 208 ALA A N 1
ATOM 1649 C CA . ALA A 1 208 ? 32.565 -22.034 -12.124 1.00 32.97 208 ALA A CA 1
ATOM 1650 C C . ALA A 1 208 ? 32.240 -23.301 -12.933 1.00 32.97 208 ALA A C 1
ATOM 1652 O O . ALA A 1 208 ? 32.369 -24.417 -12.431 1.00 32.97 208 ALA A O 1
ATOM 1653 N N . ASN A 1 209 ? 31.847 -23.144 -14.199 1.00 33.91 209 ASN A N 1
ATOM 1654 C CA . ASN A 1 209 ? 31.785 -24.266 -15.135 1.00 33.91 209 ASN A CA 1
ATOM 1655 C C . ASN A 1 209 ? 33.208 -24.766 -15.430 1.00 33.91 209 ASN A C 1
ATOM 1657 O O . ASN A 1 209 ? 33.954 -24.154 -16.195 1.00 33.91 209 ASN A O 1
ATOM 1661 N N . HIS A 1 210 ? 33.583 -25.888 -14.816 1.00 36.78 210 HIS A N 1
ATOM 1662 C CA . HIS A 1 210 ? 34.750 -26.675 -15.205 1.00 36.78 210 HIS A CA 1
ATOM 1663 C C . HIS A 1 210 ? 34.442 -27.412 -16.513 1.00 36.78 210 HIS A C 1
ATOM 1665 O O . HIS A 1 210 ? 33.736 -28.419 -16.523 1.00 36.78 210 HIS A O 1
ATOM 1671 N N . GLN A 1 211 ? 34.996 -26.929 -17.623 1.00 38.47 211 GLN A N 1
ATOM 1672 C CA . GLN A 1 211 ? 35.085 -27.724 -18.842 1.00 38.47 211 GLN A CA 1
ATOM 1673 C C . GLN A 1 211 ? 36.193 -28.772 -18.637 1.00 38.47 211 GLN A C 1
ATOM 1675 O O . GLN A 1 211 ? 37.365 -28.418 -18.509 1.00 38.47 211 GLN A O 1
ATOM 1680 N N . GLN A 1 212 ? 35.835 -30.059 -18.577 1.00 37.75 212 GLN A N 1
ATOM 1681 C CA . GLN A 1 212 ? 36.822 -31.143 -18.605 1.00 37.75 212 GLN A CA 1
ATOM 1682 C C . GLN A 1 212 ? 37.543 -31.170 -19.967 1.00 37.75 212 GLN A C 1
ATOM 1684 O O . GLN A 1 212 ? 36.890 -30.966 -20.997 1.00 37.75 212 GLN A O 1
ATOM 1689 N N . PRO A 1 213 ? 38.861 -31.439 -20.004 1.00 36.09 213 PRO A N 1
ATOM 1690 C CA . PRO A 1 213 ? 39.588 -31.572 -21.256 1.00 36.09 213 PRO A CA 1
ATOM 1691 C C . PRO A 1 213 ? 39.178 -32.873 -21.954 1.00 36.09 213 PRO A C 1
ATOM 1693 O O . PRO A 1 213 ? 39.163 -33.945 -21.350 1.00 36.09 213 PRO A O 1
ATOM 1696 N N . VAL A 1 214 ? 38.829 -32.759 -23.233 1.00 44.16 214 VAL A N 1
ATOM 1697 C CA . VAL A 1 214 ? 38.629 -33.904 -24.127 1.00 44.16 214 VAL A CA 1
ATOM 1698 C C . VAL A 1 214 ? 40.012 -34.474 -24.463 1.00 44.16 214 VAL A C 1
ATOM 1700 O O . VAL A 1 214 ? 40.923 -33.697 -24.748 1.00 44.16 214 VAL A O 1
ATOM 1703 N N . SER A 1 215 ? 40.148 -35.801 -24.343 1.00 52.62 215 SER A N 1
ATOM 1704 C CA . SER A 1 215 ? 41.373 -36.591 -24.566 1.00 52.62 215 SER A CA 1
ATOM 1705 C C . SER A 1 215 ? 42.074 -36.343 -25.894 1.00 52.62 215 SER A C 1
ATOM 1707 O O . SER A 1 215 ? 41.373 -36.124 -26.907 1.00 52.62 215 SER A O 1
#

Foldseek 3Di:
DDPDPDPPDDPVRVVVVVQVVCVVVVHGPVRVVVCLVPPPPPVSCVVCVCCPPPVNVVVNVVVVVVVLVVQVPDPVSPVVVVVVVVVVLVVLQVVFAWADDDPPNTDDDDPVHDDPCCVVPVNVVVSVCCCCPPGGVSVNVVLVVVVVVVPPDPPDDDDDDDDDDDDDVVVVVVCVVVVDDDPPDVCVVVVVVVVVVCVVVVVDDDDDDDDDDDD

Solvent-accessible surface area (backbone atoms only — not comparable to full-atom values): 13292 Å² total; per-residue (Å²): 135,82,89,71,91,68,80,86,69,49,73,64,56,52,52,50,54,51,52,50,54,37,42,76,68,79,41,49,75,66,57,48,53,53,46,56,75,66,45,82,52,66,72,45,41,62,72,51,63,44,50,85,34,86,88,31,30,64,62,42,50,51,51,53,51,52,50,47,58,64,46,43,72,41,70,70,36,36,53,51,51,49,52,52,53,51,53,54,51,50,53,55,48,72,75,38,59,68,55,68,56,53,58,91,79,14,69,42,78,52,87,92,72,62,54,78,68,63,71,33,71,66,49,41,52,52,51,51,49,43,42,43,66,71,27,33,37,64,60,45,52,50,53,53,52,54,52,58,61,70,70,52,75,80,89,75,85,82,93,74,86,82,75,79,77,79,78,62,72,70,59,59,60,58,42,68,73,69,77,58,79,82,75,87,48,82,65,55,65,52,52,58,51,50,53,55,53,40,63,77,66,69,71,78,79,84,82,78,82,79,79,77,83,79,131

Mean predicted aligned error: 15.56 Å

Radius of gyration: 28.55 Å; Cα contacts (8 Å, |Δi|>4): 81; chains: 1; bounding box: 93×59×54 Å

Secondary structure (DSSP, 8-state):
--S-------HHHHHHHHHHHHHHTT--HHHHHHHHHH---HHHHHHHTTTTSHHHHHHHHHHHHHHHHHHTTSHHHHHHHHHHHHHHHHHHHHH--PPPSBTTTSSB--TTT--GGGG-HHHHHHHHHHIIIIISHHHHHHHHHHHHHHHS----------PPP---HHHHHHHTTTT------THHHHHHHHHHHHHHTT---------PPP-